Protein AF-A0A7S1V2E3-F1 (afdb_monomer_lite)

Secondary structure (DSSP, 8-state):
----------------------PPPSSHHHHHHHHHHS-SS-HHHHHHHHHHHHHHHHHHTT-EE-TTEEEEE--S-TT-TTS---EEEEESSPPPTT---EE--GGGSB-SGGGGSSSHHHHTT-----S--HHHHHHHHHHHHHGGGSTTHHHHHHHIIIII--SSS----SSGGGS-HHHHHHHHHHHS--SS-TT-PPSSSSTTTHHHHHHHHTS----SSS----S-HHHHHHHHHHHHH-BTTBB-TTGGGS--------

pLDDT: mean 75.32, std 19.52, range [38.62, 98.0]

Structure (mmCIF, N/CA/C/O backbone):
data_AF-A0A7S1V2E3-F1
#
_entry.id   AF-A0A7S1V2E3-F1
#
loop_
_atom_site.group_PDB
_atom_site.id
_atom_site.type_symbol
_atom_site.label_atom_id
_atom_site.label_alt_id
_atom_site.label_comp_id
_atom_site.label_asym_id
_atom_site.label_entity_id
_atom_site.label_seq_id
_atom_site.pdbx_PDB_ins_code
_atom_site.Cartn_x
_atom_site.Cartn_y
_atom_site.Cartn_z
_atom_site.occupancy
_atom_site.B_iso_or_equiv
_atom_site.auth_seq_id
_atom_site.auth_comp_id
_atom_site.auth_asym_id
_atom_site.auth_atom_id
_atom_site.pdbx_PDB_model_num
ATOM 1 N N . SER A 1 1 ? -18.150 76.055 49.321 1.00 44.81 1 SER A N 1
ATOM 2 C CA . SER A 1 1 ? -17.483 75.825 48.029 1.00 44.81 1 SER A CA 1
ATOM 3 C C . SER A 1 1 ? -16.256 74.965 48.218 1.00 44.81 1 SER A C 1
ATOM 5 O O . SER A 1 1 ? -15.313 75.431 48.834 1.00 44.81 1 SER A O 1
ATOM 7 N N . SER A 1 2 ? -16.329 73.707 47.788 1.00 45.34 2 SER A N 1
ATOM 8 C CA . SER A 1 2 ? -15.309 72.961 47.033 1.00 45.34 2 SER A CA 1
ATOM 9 C C . SER A 1 2 ? -15.499 71.475 47.292 1.00 45.34 2 SER A C 1
ATOM 11 O O . SER A 1 2 ? -15.289 70.978 48.393 1.00 45.34 2 SER A O 1
ATOM 13 N N . VAL A 1 3 ? -15.952 70.808 46.239 1.00 45.78 3 VAL A N 1
ATOM 14 C CA . VAL A 1 3 ? -16.109 69.368 46.097 1.00 45.78 3 VAL A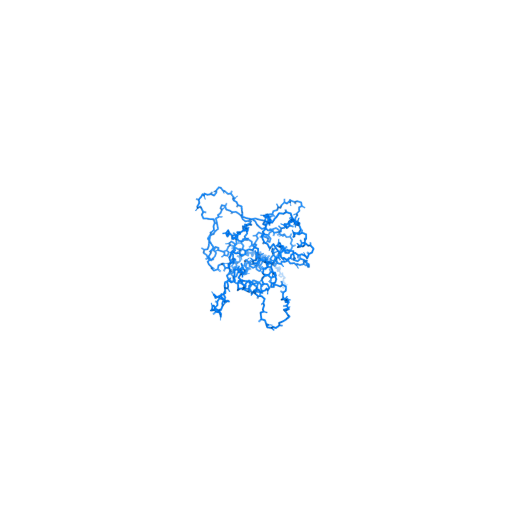 CA 1
ATOM 15 C C . VAL A 1 3 ? -14.841 68.876 45.406 1.00 45.78 3 VAL A C 1
ATOM 17 O O . VAL A 1 3 ? -14.508 69.396 44.344 1.00 45.78 3 VAL A O 1
ATOM 20 N N . ILE A 1 4 ? -14.145 67.891 45.971 1.00 53.69 4 ILE A N 1
ATOM 21 C CA . ILE A 1 4 ? -13.169 67.078 45.235 1.00 53.69 4 ILE A CA 1
ATOM 22 C C . ILE A 1 4 ? -13.534 65.622 45.506 1.00 53.69 4 ILE A C 1
ATOM 24 O O . ILE A 1 4 ? -13.404 65.126 46.623 1.00 53.69 4 ILE A O 1
ATOM 28 N N . GLY A 1 5 ? -14.101 64.997 44.475 1.00 42.41 5 GLY A N 1
ATOM 29 C CA . GLY A 1 5 ? -14.537 63.609 44.462 1.00 42.41 5 GLY A CA 1
ATOM 30 C C . GLY A 1 5 ? -13.364 62.657 44.262 1.00 42.41 5 GLY A C 1
ATOM 31 O O . GLY A 1 5 ? -12.467 62.908 43.459 1.00 42.41 5 GLY A O 1
ATOM 32 N N . MET A 1 6 ? -13.398 61.554 45.001 1.00 52.81 6 MET A N 1
ATOM 33 C CA . MET A 1 6 ? -12.444 60.458 44.912 1.00 52.81 6 MET A CA 1
ATOM 34 C C . MET A 1 6 ? -13.061 59.367 44.029 1.00 52.81 6 MET A C 1
ATOM 36 O O . MET A 1 6 ? -14.057 58.746 44.396 1.00 52.81 6 MET A O 1
ATOM 40 N N . LEU A 1 7 ? -12.503 59.200 42.830 1.00 45.66 7 LEU A N 1
ATOM 41 C CA . LEU A 1 7 ? -12.885 58.184 41.853 1.00 45.66 7 LEU A CA 1
ATOM 42 C C . LEU A 1 7 ? -12.279 56.836 42.286 1.00 45.66 7 LEU A C 1
ATOM 44 O O . LEU A 1 7 ? -11.060 56.676 42.265 1.00 45.66 7 LEU A O 1
ATOM 48 N N . PHE A 1 8 ? -13.110 55.872 42.682 1.00 43.53 8 PHE A N 1
ATOM 49 C CA . PHE A 1 8 ? -12.694 54.476 42.854 1.00 43.53 8 PHE A CA 1
ATOM 50 C C . PHE A 1 8 ? -12.888 53.737 41.524 1.00 43.53 8 PHE A C 1
ATOM 52 O O . PHE A 1 8 ? -14.016 53.519 41.085 1.00 43.53 8 PHE A O 1
ATOM 59 N N . LEU A 1 9 ? -11.781 53.373 40.875 1.00 42.47 9 LEU A N 1
ATOM 60 C CA . LEU A 1 9 ? -11.753 52.522 39.686 1.00 42.47 9 LEU A CA 1
ATOM 61 C C . LEU A 1 9 ? -11.728 51.054 40.133 1.00 42.47 9 LEU A C 1
ATOM 63 O O . LEU A 1 9 ? -10.727 50.567 40.655 1.00 42.47 9 LEU A O 1
ATOM 67 N N . LEU A 1 10 ? -12.854 50.367 39.948 1.00 43.06 10 LEU A N 1
ATOM 68 C CA . LEU A 1 10 ? -12.999 48.931 40.162 1.00 43.06 10 LEU A CA 1
ATOM 69 C C . LEU A 1 10 ? -12.574 48.212 38.869 1.00 43.06 10 LEU A C 1
ATOM 71 O O . LEU A 1 10 ? -13.305 48.230 37.880 1.00 43.06 10 LEU A O 1
ATOM 75 N N . PHE A 1 11 ? -11.386 47.607 38.851 1.00 39.59 11 PHE A N 1
ATOM 76 C CA . PHE A 1 11 ? -10.977 46.706 37.771 1.00 39.59 11 PHE A CA 1
ATOM 77 C C . PHE A 1 11 ? -11.612 45.329 38.001 1.00 39.59 11 PHE A C 1
ATOM 79 O O . PHE A 1 11 ? -11.189 44.579 38.878 1.00 39.59 11 PHE A O 1
ATOM 86 N N . LEU A 1 12 ? -12.639 45.001 37.212 1.00 39.31 12 LEU A N 1
ATOM 87 C CA . LEU A 1 12 ? -13.132 43.633 37.067 1.00 39.31 12 LEU A CA 1
ATOM 88 C C . LEU A 1 12 ? -12.171 42.877 36.134 1.00 39.31 12 LEU A C 1
ATOM 90 O O . LEU A 1 12 ? -12.166 43.105 34.926 1.00 39.31 12 LEU A O 1
ATOM 94 N N . LEU A 1 13 ? -11.361 41.974 36.688 1.00 38.62 13 LEU A N 1
ATOM 95 C CA . LEU A 1 13 ? -10.700 40.929 35.908 1.00 38.62 13 LEU A CA 1
ATOM 96 C C . LEU A 1 13 ? -11.742 39.853 35.582 1.00 38.62 13 LEU A C 1
ATOM 98 O O . LEU A 1 13 ? -12.124 39.065 36.445 1.00 38.62 13 LEU A O 1
ATOM 102 N N . ILE A 1 14 ? -12.203 39.821 34.334 1.00 40.78 14 ILE A N 1
ATOM 103 C CA . ILE A 1 14 ? -12.928 38.673 33.787 1.00 40.78 14 ILE A CA 1
ATOM 104 C C . ILE A 1 14 ? -11.867 37.729 33.222 1.00 40.78 14 ILE A C 1
ATOM 106 O O . ILE A 1 14 ? -11.349 37.943 32.128 1.00 40.78 14 ILE A O 1
ATOM 110 N N . ALA A 1 15 ? -11.509 36.702 33.990 1.00 41.34 15 ALA A N 1
ATOM 111 C CA . ALA A 1 15 ? -10.771 35.562 33.465 1.00 41.34 15 ALA A CA 1
ATOM 112 C C . ALA A 1 15 ? -11.731 34.755 32.578 1.00 41.34 15 ALA A C 1
ATOM 114 O O . ALA A 1 15 ? -12.577 34.014 33.075 1.00 41.34 15 ALA A O 1
ATOM 115 N N . SER A 1 16 ? -11.639 34.957 31.264 1.00 39.12 16 SER A N 1
ATOM 116 C CA . SER A 1 16 ? -12.342 34.140 30.279 1.00 39.12 16 SER A CA 1
ATOM 117 C C . SER A 1 16 ? -11.574 32.831 30.118 1.00 39.12 16 SER A C 1
ATOM 119 O O . SER A 1 16 ? -10.554 32.776 29.435 1.00 39.12 16 SER A O 1
ATOM 121 N N . THR A 1 17 ? -12.017 31.778 30.800 1.00 39.25 17 THR A N 1
ATOM 122 C CA . THR A 1 17 ? -11.551 30.416 30.546 1.00 39.25 17 THR A CA 1
ATOM 123 C C . THR A 1 17 ? -12.238 29.905 29.282 1.00 39.25 17 THR A C 1
ATOM 125 O O . THR A 1 17 ? -13.313 29.307 29.327 1.00 39.25 17 THR A O 1
ATOM 128 N N . THR A 1 18 ? -11.625 30.153 28.124 1.00 41.19 18 THR A N 1
ATOM 129 C CA . THR A 1 18 ? -11.991 29.475 26.877 1.00 41.19 18 THR A CA 1
ATOM 130 C C . THR A 1 18 ? -11.624 28.003 27.008 1.00 41.19 18 THR A C 1
ATOM 132 O O . THR A 1 18 ? -10.506 27.585 26.727 1.00 41.19 18 THR A O 1
ATOM 135 N N . THR A 1 19 ? -12.581 27.212 27.481 1.00 43.72 19 THR A N 1
ATOM 136 C CA . THR A 1 19 ? -12.599 25.767 27.276 1.00 43.72 19 THR A CA 1
ATOM 137 C C . THR A 1 19 ? -12.841 25.546 25.788 1.00 43.72 19 THR A C 1
ATOM 139 O O . THR A 1 19 ? -13.976 25.572 25.315 1.00 43.72 19 THR A O 1
ATOM 142 N N . GLY A 1 20 ? -11.752 25.427 25.027 1.00 43.19 20 GLY A N 1
ATOM 143 C CA . GLY A 1 20 ? -11.804 25.028 23.629 1.00 43.19 20 GLY A CA 1
ATOM 144 C C . GLY A 1 20 ? -12.409 23.634 23.549 1.00 43.19 20 GLY A C 1
ATOM 145 O O . GLY A 1 20 ? -11.757 22.650 23.885 1.00 43.19 20 GLY A O 1
ATOM 146 N N . LYS A 1 21 ? -13.680 23.550 23.151 1.00 41.00 21 LYS A N 1
ATOM 147 C CA . LYS A 1 21 ? -14.230 22.308 22.616 1.00 41.00 21 LYS A CA 1
ATOM 148 C C . LYS A 1 21 ? -13.443 22.020 21.348 1.00 41.00 21 LYS A C 1
ATOM 150 O O . LYS A 1 21 ? -13.570 22.760 20.380 1.00 41.00 21 LYS A O 1
ATOM 155 N N . GLN A 1 22 ? -12.616 20.986 21.392 1.00 48.72 22 GLN A N 1
ATOM 156 C CA . GLN A 1 22 ? -11.990 20.428 20.206 1.00 48.72 22 GLN A CA 1
ATOM 157 C C . GLN A 1 22 ? -13.137 19.945 19.308 1.00 48.72 22 GLN A C 1
ATOM 159 O O . GLN A 1 22 ? -13.868 19.022 19.674 1.00 48.72 22 GLN A O 1
ATOM 164 N N . GLU A 1 23 ? -13.397 20.670 18.219 1.00 52.56 23 GLU A N 1
ATOM 165 C CA . GLU A 1 23 ? -14.403 20.269 17.243 1.00 52.56 23 GLU A CA 1
ATOM 166 C C . GLU A 1 23 ? -13.947 18.949 16.630 1.00 52.56 23 GLU A C 1
ATOM 168 O O . GLU A 1 23 ? -12.833 18.825 16.124 1.00 52.56 23 GLU A O 1
ATOM 173 N N . GLN A 1 24 ? -14.793 17.932 16.764 1.00 48.19 24 GLN A N 1
ATOM 174 C CA . GLN A 1 24 ? -14.540 16.626 16.184 1.00 48.19 24 GLN A CA 1
ATOM 175 C C . GLN A 1 24 ? -14.493 16.806 14.656 1.00 48.19 24 GLN A C 1
ATOM 177 O O . GLN A 1 24 ? -15.432 17.396 14.111 1.00 48.19 24 GLN A O 1
ATOM 182 N N . PRO A 1 25 ? -13.420 16.369 13.970 1.00 54.50 25 PRO A N 1
ATOM 183 C CA . PRO A 1 25 ? -13.236 16.637 12.549 1.00 54.50 25 PRO A CA 1
ATOM 184 C C . PRO A 1 25 ? -14.431 16.114 11.750 1.00 54.50 25 PRO A C 1
ATOM 186 O O . PRO A 1 25 ? -14.878 14.980 11.931 1.00 54.50 25 PRO A O 1
ATOM 189 N N . THR A 1 26 ? -14.971 16.971 10.886 1.00 64.06 26 THR A N 1
ATOM 190 C CA . THR A 1 26 ? -16.185 16.702 10.103 1.00 64.06 26 THR A CA 1
ATOM 191 C C . THR A 1 26 ? -15.966 15.710 8.970 1.00 64.06 26 THR A C 1
ATOM 193 O O . THR A 1 26 ? -16.931 15.157 8.442 1.00 64.06 26 THR A O 1
ATOM 196 N N . SER A 1 27 ? -14.710 15.460 8.606 1.00 65.62 27 SER A N 1
ATOM 197 C CA . SER A 1 27 ? -14.327 14.463 7.618 1.00 65.62 27 SER A CA 1
ATOM 198 C C . SER A 1 27 ? -12.984 13.818 7.965 1.00 65.62 27 SER A C 1
ATOM 200 O O . SER A 1 27 ? -12.146 14.398 8.656 1.00 65.62 27 SER A O 1
ATOM 202 N N . ALA A 1 28 ? -12.753 12.612 7.441 1.00 58.03 28 ALA A N 1
ATOM 203 C CA . ALA A 1 28 ? -11.457 11.942 7.546 1.00 58.03 28 ALA A CA 1
ATOM 204 C C . ALA A 1 28 ? -10.321 12.758 6.890 1.00 58.03 28 ALA A C 1
ATOM 206 O O . ALA A 1 28 ? -9.179 12.681 7.333 1.00 58.03 28 ALA A O 1
ATOM 207 N N . ALA A 1 29 ? -10.634 13.574 5.877 1.00 61.25 29 ALA A N 1
ATOM 208 C CA . ALA A 1 29 ? -9.676 14.473 5.236 1.00 61.25 29 ALA A CA 1
ATOM 209 C C . ALA A 1 29 ? -9.237 15.613 6.171 1.00 61.25 29 ALA A C 1
ATOM 211 O O . ALA A 1 29 ? -8.051 15.947 6.215 1.00 61.25 29 ALA A O 1
ATOM 212 N N . ASP A 1 30 ? -10.160 16.158 6.971 1.00 66.94 30 ASP A N 1
ATOM 213 C CA . ASP A 1 30 ? -9.849 17.201 7.959 1.00 66.94 30 ASP A CA 1
ATOM 214 C C . ASP A 1 30 ? -8.916 16.657 9.047 1.00 66.94 30 ASP A C 1
ATOM 216 O O . ASP A 1 30 ? -7.934 17.308 9.401 1.00 66.94 30 ASP A O 1
ATOM 220 N N . ALA A 1 31 ? -9.174 15.427 9.510 1.00 62.84 31 ALA A N 1
ATOM 221 C CA . ALA A 1 31 ? -8.318 14.743 10.476 1.00 62.84 31 ALA A CA 1
ATOM 222 C C . ALA A 1 31 ? -6.897 14.527 9.926 1.00 62.84 31 ALA A C 1
ATOM 224 O O . ALA A 1 31 ? -5.920 14.837 10.600 1.00 62.84 31 ALA A O 1
ATOM 225 N N . VAL A 1 32 ? -6.762 14.059 8.680 1.00 63.09 32 VAL A N 1
ATOM 226 C CA . VAL A 1 32 ? -5.449 13.852 8.040 1.00 63.09 32 VAL A CA 1
ATOM 227 C C . VAL A 1 32 ? -4.703 15.175 7.847 1.00 63.09 32 VAL A C 1
ATOM 229 O O . VAL A 1 32 ? -3.501 15.245 8.090 1.00 63.09 32 VAL A O 1
ATOM 232 N N . THR A 1 33 ? -5.403 16.243 7.463 1.00 65.31 33 THR A N 1
ATOM 233 C CA . THR A 1 33 ? -4.776 17.550 7.211 1.00 65.31 33 THR A CA 1
ATOM 234 C C . THR A 1 33 ? -4.235 18.177 8.498 1.00 65.31 33 THR A C 1
ATOM 236 O O . THR A 1 33 ? -3.126 18.709 8.486 1.00 65.31 33 THR A O 1
ATOM 239 N N . SER A 1 34 ? -4.952 18.062 9.624 1.00 62.06 34 SER A N 1
ATOM 240 C CA . SER A 1 34 ? -4.437 18.526 10.921 1.00 62.06 34 SER A CA 1
ATOM 241 C C . SER A 1 34 ? -3.227 17.720 11.403 1.00 62.06 34 SER A C 1
ATOM 243 O O . SER A 1 34 ? -2.316 18.285 11.993 1.00 62.06 34 SER A O 1
ATOM 245 N N . ILE A 1 35 ? -3.177 16.417 11.104 1.00 58.19 35 ILE A N 1
ATOM 246 C CA . ILE A 1 35 ? -2.062 15.533 11.491 1.00 58.19 35 ILE A CA 1
ATOM 247 C C . ILE A 1 35 ? -0.767 15.900 10.758 1.00 58.19 35 ILE A C 1
ATOM 249 O O . ILE A 1 35 ? 0.317 15.820 11.336 1.00 58.19 35 ILE A O 1
ATOM 253 N N . ILE A 1 36 ? -0.870 16.290 9.484 1.00 58.38 36 ILE A N 1
ATOM 254 C CA . ILE A 1 36 ? 0.291 16.645 8.656 1.00 58.38 36 ILE A CA 1
ATOM 255 C C . ILE A 1 36 ? 0.872 18.010 9.063 1.00 58.38 36 ILE A C 1
ATOM 257 O O . ILE A 1 36 ? 2.073 18.221 8.921 1.00 58.38 36 ILE A O 1
ATOM 261 N N . ALA A 1 37 ? 0.047 18.933 9.566 1.00 59.12 37 ALA A N 1
ATOM 262 C CA . ALA A 1 37 ? 0.456 20.314 9.820 1.00 59.12 37 ALA A CA 1
ATOM 263 C C . ALA A 1 37 ? 1.204 20.545 11.152 1.00 59.12 37 ALA A C 1
ATOM 265 O O . ALA A 1 37 ? 1.935 21.528 11.241 1.00 59.12 37 ALA A O 1
ATOM 266 N N . ASP A 1 38 ? 1.048 19.671 12.155 1.00 54.06 38 ASP A N 1
ATOM 267 C CA . ASP A 1 38 ? 1.520 19.929 13.533 1.00 54.06 38 ASP A CA 1
ATOM 268 C C . ASP A 1 38 ? 2.783 19.142 13.970 1.00 54.06 38 ASP A C 1
ATOM 270 O O . ASP A 1 38 ? 3.285 19.364 15.069 1.00 54.06 38 ASP A O 1
ATOM 274 N N . ASN A 1 39 ? 3.348 18.250 13.143 1.00 48.38 39 ASN A N 1
ATOM 275 C CA . ASN A 1 39 ? 4.295 17.218 13.613 1.00 48.38 39 ASN A CA 1
ATOM 276 C C . ASN A 1 39 ? 5.757 17.364 13.137 1.00 48.38 39 ASN A C 1
ATOM 278 O O . ASN A 1 39 ? 6.292 16.456 12.497 1.00 48.38 39 ASN A O 1
ATOM 282 N N . ASP A 1 40 ? 6.433 18.462 13.492 1.00 54.84 40 ASP A N 1
ATOM 283 C CA . ASP A 1 40 ? 7.879 18.623 13.223 1.00 54.84 40 ASP A CA 1
ATOM 284 C C . ASP A 1 40 ? 8.809 18.099 14.350 1.00 54.84 40 ASP A C 1
ATOM 286 O O . ASP A 1 40 ? 9.997 17.923 14.089 1.00 54.84 40 ASP A O 1
ATOM 290 N N . ASP A 1 41 ? 8.311 17.784 15.563 1.00 54.38 41 ASP A N 1
ATOM 291 C CA . ASP A 1 41 ? 9.172 17.387 16.712 1.00 54.38 41 ASP A CA 1
ATOM 292 C C . ASP A 1 41 ? 8.937 15.953 17.267 1.00 54.38 41 ASP A C 1
ATOM 294 O O . ASP A 1 41 ? 9.809 15.425 17.949 1.00 54.38 41 ASP A O 1
ATOM 298 N N . ASP A 1 42 ? 7.843 15.253 16.909 1.00 59.31 42 ASP A N 1
ATOM 299 C CA . ASP A 1 42 ? 7.520 13.892 17.407 1.00 59.31 42 ASP A CA 1
ATOM 300 C C . ASP A 1 42 ? 7.101 12.920 16.273 1.00 59.31 42 ASP A C 1
ATOM 302 O O . ASP A 1 42 ? 5.928 12.611 16.046 1.00 59.31 42 ASP A O 1
ATOM 306 N N . ARG A 1 43 ? 8.079 12.385 15.527 1.00 60.59 43 ARG A N 1
ATOM 307 C CA . ARG A 1 43 ? 7.841 11.452 14.393 1.00 60.59 43 ARG A CA 1
ATOM 308 C C . ARG A 1 43 ? 7.116 10.148 14.765 1.00 60.59 43 ARG A C 1
ATOM 310 O O . ARG A 1 43 ? 6.455 9.549 13.903 1.00 60.59 43 ARG A O 1
ATOM 317 N N . ASP A 1 44 ? 7.259 9.690 16.006 1.00 64.00 44 ASP A N 1
ATOM 318 C CA . ASP A 1 44 ? 6.586 8.481 16.494 1.00 64.00 44 ASP A CA 1
ATOM 319 C C . ASP A 1 44 ? 5.081 8.710 16.699 1.00 64.00 44 ASP A C 1
ATOM 321 O O . ASP A 1 44 ? 4.280 7.798 16.458 1.00 64.00 44 ASP A O 1
ATOM 325 N N . ASP A 1 45 ? 4.676 9.941 17.024 1.00 67.50 45 ASP A N 1
ATOM 326 C CA . ASP A 1 45 ? 3.265 10.292 17.176 1.00 67.50 45 ASP A CA 1
ATOM 327 C C . ASP A 1 45 ? 2.568 10.342 15.813 1.00 67.50 45 ASP A C 1
ATOM 329 O O . ASP A 1 45 ? 1.587 9.629 15.595 1.00 67.50 45 ASP A O 1
ATOM 333 N N . ALA A 1 46 ? 3.161 11.036 14.832 1.00 71.50 46 ALA A N 1
ATOM 334 C CA . ALA A 1 46 ? 2.607 11.176 13.477 1.00 71.50 46 ALA A CA 1
ATOM 335 C C . ALA A 1 46 ? 2.279 9.828 12.808 1.00 71.50 46 ALA A C 1
ATOM 337 O O . ALA A 1 46 ? 1.281 9.672 12.097 1.00 71.50 46 ALA A O 1
ATOM 338 N N . SER A 1 47 ? 3.121 8.822 13.055 1.00 73.00 47 SER A N 1
ATOM 339 C CA . SER A 1 47 ? 2.928 7.471 12.528 1.00 73.00 47 SER A CA 1
ATOM 340 C C . SER A 1 47 ? 1.719 6.777 13.142 1.00 73.00 47 SER A C 1
ATOM 342 O O . SER A 1 47 ? 0.920 6.160 12.436 1.00 73.00 47 SER A O 1
ATOM 344 N N . THR A 1 48 ? 1.575 6.906 14.458 1.00 79.94 48 THR A N 1
ATOM 345 C CA . THR A 1 48 ? 0.428 6.389 15.204 1.00 79.94 48 THR A CA 1
ATOM 346 C C . THR A 1 48 ? -0.853 7.078 14.743 1.00 79.94 48 THR A C 1
ATOM 348 O O . THR A 1 48 ? -1.878 6.418 14.555 1.00 79.94 48 THR A O 1
ATOM 351 N N . THR A 1 49 ? -0.790 8.379 14.444 1.00 87.00 49 THR A N 1
ATOM 352 C CA . THR A 1 49 ? -1.961 9.133 13.995 1.00 87.00 49 THR A CA 1
ATOM 353 C C . THR A 1 49 ? -2.451 8.723 12.606 1.00 87.00 49 THR A C 1
ATOM 355 O O . THR A 1 49 ? -3.658 8.598 12.412 1.00 87.00 49 THR A O 1
ATOM 358 N N . ILE A 1 50 ? -1.560 8.437 11.645 1.00 90.38 50 ILE A N 1
ATOM 359 C CA . ILE A 1 50 ? -1.961 7.972 10.298 1.00 90.38 50 ILE A CA 1
ATOM 360 C C . ILE A 1 50 ? -2.683 6.619 10.361 1.00 90.38 50 ILE A C 1
ATOM 362 O O . ILE A 1 50 ? -3.669 6.393 9.654 1.00 90.38 50 ILE A O 1
ATOM 366 N N . ILE A 1 51 ? -2.201 5.702 11.200 1.00 92.31 51 ILE A N 1
ATOM 367 C CA . ILE A 1 51 ? -2.841 4.397 11.382 1.00 92.31 51 ILE A CA 1
ATOM 368 C C . ILE A 1 51 ? -4.197 4.551 12.054 1.00 92.31 51 ILE A C 1
ATOM 370 O O . ILE A 1 51 ? -5.181 4.000 11.563 1.00 92.31 51 ILE A O 1
ATOM 374 N N . GLN A 1 52 ? -4.271 5.338 13.127 1.00 93.88 52 GLN A N 1
ATOM 375 C CA . GLN A 1 52 ? -5.531 5.586 13.815 1.00 93.88 52 GLN A CA 1
ATOM 376 C C . GLN A 1 52 ? -6.567 6.218 12.872 1.00 93.88 52 GLN A C 1
ATOM 378 O O . GLN A 1 52 ? -7.710 5.770 12.834 1.00 93.88 52 GLN A O 1
ATOM 383 N N . ALA A 1 53 ? -6.151 7.160 12.019 1.00 94.31 53 ALA A N 1
ATOM 384 C CA . ALA A 1 53 ? -7.017 7.754 11.005 1.00 94.31 53 ALA A CA 1
ATOM 385 C C . ALA A 1 53 ? -7.568 6.717 10.008 1.00 94.31 53 ALA A C 1
ATOM 387 O O . ALA A 1 53 ? -8.737 6.792 9.631 1.00 94.31 53 ALA A O 1
ATOM 388 N N . GLN A 1 54 ? -6.769 5.724 9.597 1.00 95.31 54 GLN A N 1
ATOM 389 C CA . GLN A 1 54 ? -7.255 4.625 8.752 1.00 95.31 54 GLN A CA 1
ATOM 390 C C . GLN A 1 54 ? -8.244 3.715 9.484 1.00 95.31 54 GLN A C 1
ATOM 392 O O . GLN A 1 54 ? -9.269 3.349 8.908 1.00 95.31 54 GLN A O 1
ATOM 397 N N . VAL A 1 55 ? -7.961 3.365 10.744 1.00 96.06 55 VAL A N 1
ATOM 398 C CA . VAL A 1 55 ? -8.859 2.560 11.588 1.00 96.06 55 VAL A CA 1
ATOM 399 C C . VAL A 1 55 ? -10.213 3.253 11.744 1.00 96.06 55 VAL A C 1
ATOM 401 O O . VAL A 1 55 ? -11.258 2.634 11.529 1.00 96.06 55 VAL A O 1
ATOM 404 N N . ASP A 1 56 ? -10.202 4.542 12.072 1.00 96.25 56 ASP A N 1
ATOM 405 C CA . ASP A 1 56 ? -11.416 5.331 12.275 1.00 96.25 56 ASP A CA 1
ATOM 406 C C . ASP A 1 56 ? -12.191 5.520 10.972 1.00 96.25 56 ASP A C 1
ATOM 408 O O . ASP A 1 56 ? -13.418 5.422 10.964 1.00 96.25 56 ASP A O 1
ATOM 412 N N . TRP A 1 57 ? -11.492 5.707 9.852 1.00 96.62 57 TRP A N 1
ATOM 413 C CA . TRP A 1 57 ? -12.105 5.772 8.528 1.00 96.62 57 TRP A CA 1
ATOM 414 C C . TRP A 1 57 ? -12.797 4.462 8.133 1.00 96.62 57 TRP A C 1
ATOM 416 O O . TRP A 1 57 ? -13.946 4.490 7.694 1.00 96.62 57 TRP A O 1
ATOM 426 N N . ILE A 1 58 ? -12.165 3.307 8.358 1.00 97.50 58 ILE A N 1
ATOM 427 C CA . ILE A 1 58 ? -12.788 1.996 8.110 1.00 97.50 58 ILE A CA 1
ATOM 428 C C . ILE A 1 58 ? -14.031 1.814 8.980 1.00 97.50 58 ILE A C 1
ATOM 430 O O . ILE A 1 58 ? -15.079 1.410 8.475 1.00 97.50 58 ILE A O 1
ATOM 434 N N . ARG A 1 59 ? -13.945 2.153 10.271 1.00 97.31 59 ARG A N 1
ATOM 435 C CA . ARG A 1 59 ? -15.085 2.093 11.199 1.00 97.31 59 ARG A CA 1
ATOM 436 C C . ARG A 1 59 ? -16.215 3.029 10.771 1.00 97.31 59 ARG A C 1
ATOM 438 O O . ARG A 1 59 ? -17.379 2.639 10.820 1.00 97.31 59 ARG A O 1
ATOM 445 N N . HIS A 1 60 ? -15.888 4.231 10.296 1.00 96.69 60 HIS A N 1
ATOM 446 C CA . HIS A 1 60 ? -16.860 5.190 9.768 1.00 96.69 60 HIS A CA 1
ATOM 447 C C . HIS A 1 60 ? -17.611 4.649 8.542 1.00 96.69 60 HIS A C 1
ATOM 449 O O . HIS A 1 60 ? -18.813 4.870 8.414 1.00 96.69 60 HIS A O 1
ATOM 455 N N . LEU A 1 61 ? -16.932 3.888 7.680 1.00 96.94 61 LEU A N 1
ATOM 456 C CA . LEU A 1 61 ? -17.536 3.203 6.533 1.00 96.94 61 LEU A CA 1
ATOM 457 C C . LEU A 1 61 ? -18.319 1.928 6.914 1.00 96.94 61 LEU A C 1
ATOM 459 O O . LEU A 1 61 ? -18.803 1.220 6.035 1.00 96.94 61 LEU A O 1
ATOM 463 N N . GLY A 1 62 ? -18.461 1.618 8.208 1.00 97.75 62 GLY A N 1
ATOM 464 C CA . GLY A 1 62 ? -19.175 0.436 8.704 1.00 97.75 62 GLY A CA 1
ATOM 465 C C . GLY A 1 62 ? -18.314 -0.824 8.823 1.00 97.75 62 GLY A C 1
ATOM 466 O O . GLY A 1 62 ? -18.845 -1.912 9.040 1.00 97.75 62 GLY A O 1
ATOM 467 N N . GLY A 1 63 ? -16.997 -0.691 8.680 1.00 97.94 63 GLY A N 1
ATOM 468 C CA . GLY A 1 63 ? -16.038 -1.763 8.903 1.00 97.94 63 GLY A CA 1
ATOM 469 C C . GLY A 1 63 ? -15.753 -2.008 10.379 1.00 97.94 63 GLY A C 1
ATOM 470 O O . GLY A 1 63 ? -16.156 -1.247 11.259 1.00 97.94 63 GLY A O 1
ATOM 471 N N . THR A 1 64 ? -15.006 -3.068 10.660 1.00 98.00 64 THR A N 1
ATOM 472 C CA . THR A 1 64 ? -14.566 -3.403 12.019 1.00 98.00 64 THR A CA 1
ATOM 473 C C . THR A 1 64 ? -13.100 -3.805 12.026 1.00 98.00 64 THR A C 1
ATOM 475 O O . THR A 1 64 ? -12.584 -4.326 11.041 1.00 98.00 64 THR A O 1
ATOM 478 N N . ILE A 1 65 ? -12.425 -3.546 13.145 1.00 97.06 65 ILE A N 1
ATOM 479 C CA . ILE A 1 65 ? -11.059 -3.994 13.434 1.00 97.06 65 ILE A CA 1
ATOM 480 C C . ILE A 1 65 ? -11.078 -4.473 14.882 1.00 97.06 65 ILE A C 1
ATOM 482 O O . ILE A 1 65 ? -11.525 -3.725 15.756 1.00 97.06 65 ILE A O 1
ATOM 486 N N . SER A 1 66 ? -10.672 -5.723 15.100 1.00 97.56 66 SER A N 1
ATOM 487 C CA . SER A 1 66 ? -10.685 -6.396 16.396 1.00 97.56 66 SER A CA 1
ATOM 488 C C . SER A 1 66 ? -9.741 -5.705 17.373 1.00 97.56 66 SER A C 1
ATOM 490 O O . SER A 1 66 ? -8.596 -5.409 17.043 1.00 97.56 66 SER A O 1
ATOM 492 N N . ASP A 1 67 ? -10.196 -5.514 18.609 1.00 97.19 67 ASP A N 1
ATOM 493 C CA . ASP A 1 67 ? -9.372 -4.937 19.675 1.00 97.19 67 ASP A CA 1
ATOM 494 C C . ASP A 1 67 ? -8.307 -5.923 20.203 1.00 97.19 67 ASP A C 1
ATOM 496 O O . ASP A 1 67 ? -7.469 -5.541 21.026 1.00 97.19 67 ASP A O 1
ATOM 500 N N . ARG A 1 68 ? -8.320 -7.181 19.721 1.00 97.75 68 ARG A N 1
ATOM 501 C CA . ARG A 1 68 ? -7.294 -8.205 19.990 1.00 97.75 68 ARG A CA 1
ATOM 502 C C . ARG A 1 68 ? -6.055 -8.075 19.125 1.00 97.75 68 ARG A C 1
ATOM 504 O O . ARG A 1 68 ? -5.084 -8.790 19.362 1.00 97.75 68 ARG A O 1
ATOM 511 N N . ILE A 1 69 ? -6.074 -7.187 18.138 1.00 96.69 69 ILE A N 1
ATOM 512 C CA . ILE A 1 69 ? -4.894 -6.849 17.354 1.00 96.69 69 ILE A CA 1
ATOM 513 C C . ILE A 1 69 ? -4.485 -5.403 17.608 1.00 96.69 69 ILE A C 1
ATOM 515 O O . ILE A 1 69 ? -5.296 -4.542 17.939 1.00 96.69 69 ILE A O 1
ATOM 519 N N . GLU A 1 70 ? -3.200 -5.138 17.452 1.00 94.25 70 GLU A N 1
ATOM 520 C CA . GLU A 1 70 ? -2.647 -3.796 17.360 1.00 94.25 70 GLU A CA 1
ATOM 521 C C . GLU A 1 70 ? -1.881 -3.651 16.058 1.00 94.25 70 GLU A C 1
ATOM 523 O O . GLU A 1 70 ? -1.266 -4.596 15.561 1.00 94.25 70 GLU A O 1
ATOM 528 N N . ILE A 1 71 ? -1.898 -2.438 15.526 1.00 92.69 71 ILE A N 1
ATOM 529 C CA . ILE A 1 71 ? -1.077 -2.054 14.393 1.00 92.69 71 ILE A CA 1
ATOM 530 C C . ILE A 1 71 ? -0.011 -1.127 14.946 1.00 92.69 71 ILE A C 1
ATOM 532 O O . ILE A 1 71 ? -0.320 -0.045 15.441 1.00 92.69 71 ILE A O 1
ATOM 536 N N . ARG A 1 72 ? 1.246 -1.556 14.883 1.00 88.75 72 ARG A N 1
ATOM 537 C CA . ARG A 1 72 ? 2.377 -0.765 15.373 1.00 88.75 72 ARG A CA 1
ATOM 538 C C . ARG A 1 72 ? 3.533 -0.805 14.396 1.00 88.75 72 ARG A C 1
ATOM 540 O O . ARG A 1 72 ? 3.641 -1.713 13.566 1.00 88.75 72 ARG A O 1
ATOM 547 N N . ARG A 1 73 ? 4.389 0.209 14.485 1.00 84.94 73 ARG A N 1
ATOM 548 C CA . ARG A 1 73 ? 5.626 0.264 13.711 1.00 84.94 73 ARG A CA 1
ATOM 549 C C . ARG A 1 73 ? 6.514 -0.916 14.110 1.00 84.94 73 ARG A C 1
ATOM 551 O O . ARG A 1 73 ? 6.643 -1.238 15.291 1.00 84.94 73 ARG A O 1
ATOM 558 N N . ILE A 1 74 ? 7.118 -1.556 13.116 1.00 81.38 74 ILE A N 1
ATOM 559 C CA . ILE A 1 74 ? 8.150 -2.562 13.341 1.00 81.38 74 ILE A CA 1
ATOM 560 C C . ILE A 1 74 ? 9.454 -1.807 13.577 1.00 81.38 74 ILE A C 1
ATOM 562 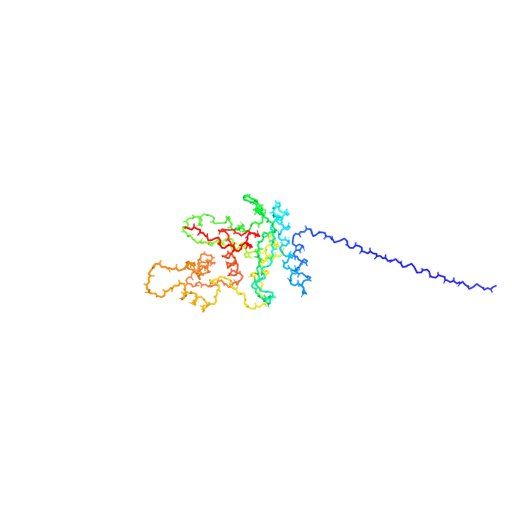O O . ILE A 1 74 ? 9.973 -1.173 12.663 1.00 81.38 74 ILE A O 1
ATOM 566 N N . VAL A 1 75 ? 9.937 -1.840 14.814 1.00 77.56 75 VAL A N 1
ATOM 567 C CA . VAL A 1 75 ? 11.261 -1.336 15.185 1.00 77.56 75 VAL A CA 1
ATOM 568 C C . VAL A 1 75 ? 12.165 -2.561 15.269 1.00 77.56 75 VAL A C 1
ATOM 570 O O . VAL A 1 75 ? 11.978 -3.395 16.153 1.00 77.56 75 VAL A O 1
ATOM 573 N N . GLU A 1 76 ? 13.055 -2.729 14.289 1.00 64.69 76 GLU A N 1
ATOM 574 C CA . GLU A 1 76 ? 13.957 -3.892 14.225 1.00 64.69 76 GLU A CA 1
ATOM 575 C C . GLU A 1 76 ? 15.128 -3.764 15.213 1.00 64.69 76 GLU A C 1
ATOM 577 O O . GLU A 1 76 ? 15.559 -4.767 15.778 1.00 64.69 76 GLU A O 1
ATOM 582 N N . ASP A 1 77 ? 15.578 -2.539 15.494 1.00 70.00 77 ASP A N 1
ATOM 583 C CA . ASP A 1 77 ? 16.575 -2.237 16.521 1.00 70.00 77 ASP A CA 1
ATOM 584 C C . ASP A 1 77 ? 16.246 -0.884 17.166 1.00 70.00 77 ASP A C 1
ATOM 586 O O . ASP A 1 77 ? 16.025 0.107 16.470 1.00 70.00 77 ASP A O 1
ATOM 590 N N . GLU A 1 78 ? 16.233 -0.823 18.501 1.00 66.38 78 GLU A N 1
ATOM 591 C CA . GLU A 1 78 ? 16.080 0.434 19.253 1.00 66.38 78 GLU A CA 1
ATOM 592 C C . GLU A 1 78 ? 17.184 1.453 18.906 1.00 66.38 78 GLU A C 1
ATOM 594 O O . GLU A 1 78 ? 16.996 2.660 19.070 1.00 66.38 78 GLU A O 1
ATOM 599 N N . HIS A 1 79 ? 18.325 0.974 18.401 1.00 71.12 79 HIS A N 1
ATOM 600 C CA . HIS A 1 79 ? 19.476 1.786 18.007 1.00 71.12 79 HIS A CA 1
ATOM 601 C C . HIS A 1 79 ? 19.442 2.196 16.533 1.00 71.12 79 HIS A C 1
ATOM 603 O O . HIS A 1 79 ? 20.188 3.097 16.145 1.00 71.12 79 HIS A O 1
ATOM 609 N N . ASP A 1 80 ? 18.575 1.582 15.724 1.00 61.78 80 ASP A N 1
ATOM 610 C CA . ASP A 1 80 ? 18.404 1.915 14.316 1.00 61.78 80 ASP A CA 1
ATOM 611 C C . ASP A 1 80 ? 17.019 2.518 14.071 1.00 61.78 80 ASP A C 1
ATOM 613 O O . ASP A 1 80 ? 16.125 1.925 13.470 1.00 61.78 80 ASP A O 1
ATOM 617 N N . GLN A 1 81 ? 16.853 3.768 14.508 1.00 55.88 81 GLN A N 1
ATOM 618 C CA . GLN A 1 81 ? 15.672 4.574 14.179 1.00 55.88 81 GLN A CA 1
ATOM 619 C C . GLN A 1 81 ? 15.547 4.866 12.666 1.00 55.88 81 GLN A C 1
ATOM 621 O O . GLN A 1 81 ? 14.562 5.475 12.242 1.00 55.88 81 GLN A O 1
ATOM 626 N N . GLN A 1 82 ? 16.530 4.459 11.848 1.00 56.94 82 GLN A N 1
ATOM 627 C CA . GLN A 1 82 ? 16.486 4.541 10.386 1.00 56.94 82 GLN A CA 1
ATOM 628 C C . GLN A 1 82 ? 16.049 3.227 9.724 1.00 56.94 82 GLN A C 1
ATOM 630 O O . GLN A 1 82 ? 15.811 3.222 8.512 1.00 56.94 82 GLN A O 1
ATOM 635 N N . SER A 1 83 ? 15.896 2.137 10.484 1.00 54.03 83 SER A N 1
ATOM 636 C CA . SER A 1 83 ? 15.440 0.857 9.951 1.00 54.03 83 SER A CA 1
ATOM 637 C C . SER A 1 83 ? 14.012 0.940 9.402 1.00 54.03 83 SER A C 1
ATOM 639 O O . SER A 1 83 ? 13.129 1.617 9.930 1.00 54.03 83 SER A O 1
ATOM 641 N N . THR A 1 84 ? 13.832 0.254 8.274 1.00 57.16 84 THR A N 1
ATOM 642 C CA . THR A 1 84 ? 12.761 0.384 7.277 1.00 57.16 84 THR A CA 1
ATOM 643 C C . THR A 1 84 ? 11.368 0.679 7.858 1.00 57.16 84 THR A C 1
ATOM 645 O O . THR A 1 84 ? 10.801 -0.162 8.564 1.00 57.16 84 THR A O 1
ATOM 648 N N . PRO A 1 85 ? 10.749 1.825 7.514 1.00 63.44 85 PRO A N 1
ATOM 649 C CA . PRO A 1 85 ? 9.515 2.263 8.139 1.00 63.44 85 PRO A CA 1
ATOM 650 C C . PRO A 1 85 ? 8.353 1.427 7.600 1.00 63.44 85 PRO A C 1
ATOM 652 O O . PRO A 1 85 ? 7.884 1.593 6.478 1.00 63.44 85 PRO A O 1
ATOM 655 N N . GLY A 1 86 ? 7.877 0.487 8.406 1.00 77.19 86 GLY A N 1
ATOM 656 C CA . GLY A 1 86 ? 6.664 -0.242 8.085 1.00 77.19 86 GLY A CA 1
ATOM 657 C C . GLY A 1 86 ? 5.919 -0.651 9.336 1.00 77.19 86 GLY A C 1
ATOM 658 O O . GLY A 1 86 ? 6.487 -0.742 10.422 1.00 77.19 86 GLY A O 1
ATOM 659 N N . PHE A 1 87 ? 4.635 -0.920 9.159 1.00 86.69 87 PHE A N 1
ATOM 660 C CA . PHE A 1 87 ? 3.780 -1.425 10.221 1.00 86.69 87 PHE A CA 1
ATOM 661 C C . PHE A 1 87 ? 3.643 -2.929 10.104 1.00 86.69 87 PHE A C 1
ATOM 663 O O . PHE A 1 87 ? 3.824 -3.506 9.028 1.00 86.69 87 PHE A O 1
ATOM 670 N N . GLY A 1 88 ? 3.347 -3.536 11.242 1.00 88.75 88 GLY A N 1
ATOM 671 C CA . GLY A 1 88 ? 2.862 -4.896 11.338 1.00 88.75 88 GLY A CA 1
ATOM 672 C C . GLY A 1 88 ? 1.585 -4.918 12.163 1.00 88.75 88 GLY A C 1
ATOM 673 O O . GLY A 1 88 ? 1.322 -4.003 12.949 1.00 88.75 88 GLY A O 1
ATOM 674 N N . ILE A 1 89 ? 0.811 -5.981 11.975 1.00 92.25 89 ILE A N 1
ATOM 675 C CA . ILE A 1 89 ? -0.332 -6.304 12.824 1.00 92.25 89 ILE A CA 1
ATOM 676 C C . ILE A 1 89 ? 0.119 -7.377 13.811 1.00 92.25 89 ILE A C 1
ATOM 678 O O . ILE A 1 89 ? 0.667 -8.403 13.408 1.00 92.25 89 ILE A O 1
ATOM 682 N N . PHE A 1 90 ? -0.099 -7.134 15.096 1.00 92.81 90 PHE A N 1
ATOM 683 C CA . PHE A 1 90 ? 0.313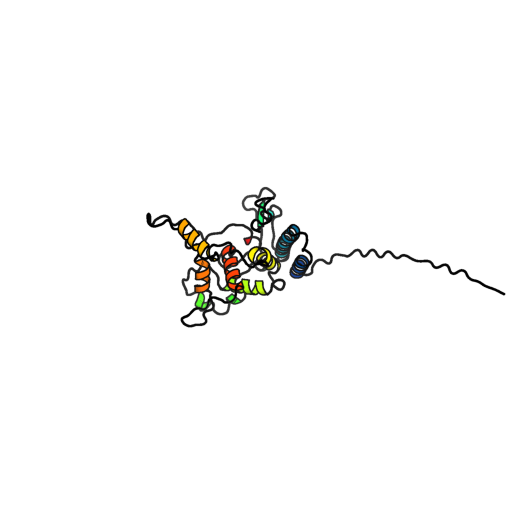 -8.011 16.184 1.00 92.81 90 PHE A CA 1
ATOM 684 C C . PHE A 1 90 ? -0.894 -8.392 17.026 1.00 92.81 90 PHE A C 1
ATOM 686 O O . PHE A 1 90 ? -1.795 -7.583 17.226 1.00 92.81 90 PHE A O 1
ATOM 693 N N . ALA A 1 91 ? -0.906 -9.619 17.538 1.00 96.00 91 ALA A N 1
ATOM 694 C CA . ALA A 1 91 ? -1.894 -10.034 18.521 1.00 96.00 91 ALA A CA 1
ATOM 695 C C . ALA A 1 91 ? -1.569 -9.398 19.883 1.00 96.00 91 ALA A C 1
ATOM 697 O O . ALA A 1 91 ? -0.444 -9.505 20.370 1.00 96.00 91 ALA A O 1
ATOM 698 N N . LYS A 1 92 ? -2.562 -8.756 20.498 1.00 97.06 92 LYS A N 1
ATOM 699 C CA . LYS A 1 92 ? -2.525 -8.275 21.888 1.00 97.06 92 LYS A CA 1
ATOM 700 C C . LYS A 1 92 ? -2.996 -9.343 22.871 1.00 97.06 92 LYS A C 1
ATOM 702 O O . LYS A 1 92 ? -2.614 -9.327 24.037 1.00 97.06 92 LYS A O 1
ATOM 707 N N . GLU A 1 93 ? -3.857 -10.234 22.395 1.00 97.75 93 GLU A N 1
ATOM 708 C CA . GLU A 1 93 ? -4.513 -11.293 23.155 1.00 97.75 93 GLU A CA 1
ATOM 709 C C . GLU A 1 93 ? -4.615 -12.556 22.293 1.00 97.75 93 GLU A C 1
ATOM 711 O O . GLU A 1 93 ? -4.415 -12.504 21.077 1.00 97.75 93 GLU A O 1
ATOM 716 N N . ASP A 1 94 ? -4.962 -13.687 22.909 1.00 97.88 94 ASP A N 1
ATOM 717 C CA . ASP A 1 94 ? -5.215 -14.931 22.183 1.00 97.88 94 ASP A CA 1
ATOM 718 C C . ASP A 1 94 ? -6.379 -14.754 21.193 1.00 97.88 94 ASP A C 1
ATOM 720 O O . ASP A 1 94 ? -7.474 -14.312 21.556 1.00 97.88 94 ASP A O 1
ATOM 724 N N . ILE A 1 95 ? -6.150 -15.130 19.936 1.00 97.69 95 ILE A N 1
ATOM 725 C CA . ILE A 1 95 ? -7.134 -15.074 18.849 1.00 97.69 95 ILE A CA 1
ATOM 726 C C . ILE A 1 95 ? -7.685 -16.484 18.639 1.00 97.69 95 ILE A C 1
ATOM 728 O O . ILE A 1 95 ? -6.920 -17.429 18.427 1.00 97.69 95 ILE A O 1
ATOM 732 N N . ALA A 1 96 ? -9.006 -16.644 18.707 1.00 97.88 96 ALA A N 1
ATOM 733 C CA . ALA A 1 96 ? -9.630 -17.940 18.475 1.00 97.88 96 ALA A CA 1
ATOM 734 C C . ALA A 1 96 ? -9.599 -18.314 16.983 1.00 97.88 96 ALA A C 1
ATOM 736 O O . ALA A 1 96 ? -9.585 -17.455 16.102 1.00 97.88 96 ALA A O 1
ATOM 737 N N . MET A 1 97 ? -9.629 -19.616 16.692 1.00 96.69 97 MET A N 1
ATOM 738 C CA . MET A 1 97 ? -9.847 -20.084 15.322 1.00 96.69 97 MET A CA 1
ATOM 739 C C . MET A 1 97 ? -11.180 -19.533 14.792 1.00 96.69 97 MET A C 1
ATOM 741 O O . MET A 1 97 ? -12.160 -19.476 15.534 1.00 96.69 97 MET A O 1
ATOM 745 N N . ASP A 1 98 ? -11.190 -19.118 13.524 1.00 96.69 98 ASP A N 1
ATOM 746 C CA . ASP A 1 98 ? -12.330 -18.493 12.836 1.00 96.69 98 ASP A CA 1
ATOM 747 C C . ASP A 1 98 ? -12.801 -17.149 13.434 1.00 96.69 98 ASP A C 1
ATOM 749 O O . ASP A 1 98 ? -13.856 -16.625 13.064 1.00 96.69 98 ASP A O 1
ATOM 753 N N . GLU A 1 99 ? -12.017 -16.540 14.330 1.00 97.75 99 GLU A N 1
ATOM 754 C CA . GLU A 1 99 ? -12.286 -15.192 14.820 1.00 97.75 99 GLU A CA 1
ATOM 755 C C . GLU A 1 99 ? -12.056 -14.155 13.709 1.00 97.75 99 GLU A C 1
ATOM 757 O O . GLU A 1 99 ? -10.999 -14.094 13.079 1.00 97.75 99 GLU A O 1
ATOM 762 N N . THR A 1 100 ? -13.054 -13.304 13.468 1.00 97.50 100 THR A N 1
ATOM 763 C CA . THR A 1 100 ? -12.940 -12.225 12.481 1.00 97.50 100 THR A CA 1
ATOM 764 C C . THR A 1 100 ? -12.094 -11.085 13.040 1.00 97.50 100 THR A C 1
ATOM 766 O O . THR A 1 100 ? -12.504 -10.404 13.978 1.00 97.50 100 THR A O 1
ATOM 769 N N . LEU A 1 101 ? -10.928 -10.846 12.437 1.00 97.19 101 LEU A N 1
ATOM 770 C CA . LEU A 1 101 ? -10.009 -9.789 12.871 1.00 97.19 101 LEU A CA 1
ATOM 771 C C . LEU A 1 101 ? -10.347 -8.415 12.305 1.00 97.19 101 LEU A C 1
ATOM 773 O O . LEU A 1 101 ? -10.138 -7.409 12.975 1.00 97.19 101 LEU A O 1
ATOM 777 N N . PHE A 1 102 ? -10.865 -8.356 11.086 1.00 96.69 102 PHE A N 1
ATOM 778 C CA . PHE A 1 102 ? -11.313 -7.112 10.481 1.00 96.69 102 PHE A CA 1
ATOM 779 C C . PHE A 1 102 ? -12.344 -7.386 9.390 1.00 96.69 102 PHE A C 1
ATOM 781 O O . PHE A 1 102 ? -12.309 -8.415 8.714 1.00 96.69 102 PHE A O 1
ATOM 788 N N . VAL A 1 103 ? -13.257 -6.437 9.216 1.00 97.62 103 VAL A N 1
ATOM 789 C CA . VAL A 1 103 ? -14.213 -6.376 8.111 1.00 97.62 103 VAL A CA 1
ATOM 790 C C . VAL A 1 103 ? -13.952 -5.069 7.383 1.00 97.62 103 VAL A C 1
ATOM 792 O O . VAL A 1 103 ? -14.154 -3.998 7.954 1.00 97.62 103 VAL A O 1
ATOM 795 N N . ILE A 1 104 ? -13.486 -5.157 6.137 1.00 97.31 104 ILE A N 1
ATOM 796 C CA . ILE A 1 104 ? -13.158 -3.989 5.316 1.00 97.31 104 ILE A CA 1
ATOM 797 C C . ILE A 1 104 ? -14.326 -3.708 4.357 1.00 97.31 104 ILE A C 1
ATOM 799 O O . ILE A 1 104 ? -14.623 -4.559 3.513 1.00 97.31 104 ILE A O 1
ATOM 803 N N . PRO A 1 105 ? -15.007 -2.551 4.468 1.00 97.69 105 PRO A N 1
ATOM 804 C CA . PRO A 1 105 ? -16.082 -2.167 3.558 1.00 97.69 105 PRO A CA 1
ATOM 805 C C . PRO A 1 105 ? -15.579 -2.052 2.123 1.00 97.69 105 PRO A C 1
ATOM 807 O O . PRO A 1 105 ? -14.432 -1.661 1.888 1.00 97.69 105 PRO A O 1
ATOM 810 N N . ARG A 1 106 ? -16.439 -2.344 1.143 1.00 96.25 106 ARG A N 1
ATOM 811 C CA . ARG A 1 106 ? -16.037 -2.311 -0.272 1.00 96.25 106 ARG A CA 1
ATOM 812 C C . ARG A 1 106 ? -15.617 -0.907 -0.708 1.00 96.25 106 ARG A C 1
ATOM 814 O O . ARG A 1 106 ? -14.735 -0.767 -1.544 1.00 96.25 106 ARG A O 1
ATOM 821 N N . GLU A 1 107 ? -16.203 0.118 -0.106 1.00 97.00 107 GLU A N 1
ATOM 822 C CA . GLU A 1 107 ? -15.920 1.532 -0.334 1.00 97.00 107 GLU A CA 1
ATOM 823 C C . GLU A 1 107 ? -14.494 1.928 0.074 1.00 97.00 107 GLU A C 1
ATOM 825 O O . GLU A 1 107 ? -13.957 2.893 -0.472 1.00 97.00 107 GLU A O 1
ATOM 830 N N . ALA A 1 108 ? -13.878 1.183 1.001 1.00 97.25 108 ALA A N 1
ATOM 831 C CA . ALA A 1 108 ? -12.497 1.388 1.429 1.00 97.25 108 ALA A CA 1
ATOM 832 C C . ALA A 1 108 ? -11.478 0.720 0.488 1.00 97.25 108 ALA A C 1
ATOM 834 O O . ALA A 1 108 ? -10.305 1.082 0.507 1.00 97.25 108 ALA A O 1
ATOM 835 N N . ILE A 1 109 ? -11.906 -0.236 -0.342 1.00 96.75 109 ILE A N 1
ATOM 836 C CA . ILE A 1 109 ? -11.025 -0.966 -1.259 1.00 96.75 109 ILE A CA 1
ATOM 837 C C . ILE A 1 109 ? -10.697 -0.079 -2.465 1.00 96.75 109 ILE A C 1
ATOM 839 O O . ILE A 1 109 ? -11.587 0.486 -3.111 1.00 96.75 109 ILE A O 1
ATOM 843 N N . LEU A 1 110 ? -9.405 0.048 -2.768 1.00 96.12 110 LEU A N 1
ATOM 844 C CA . LEU A 1 110 ? -8.928 0.737 -3.962 1.00 96.12 110 LEU A CA 1
ATOM 845 C C . LEU A 1 110 ? -8.841 -0.287 -5.095 1.00 96.12 110 LEU A C 1
ATOM 847 O O . LEU A 1 110 ? -7.996 -1.176 -5.082 1.00 96.12 110 LEU A O 1
ATOM 851 N N . ASP A 1 111 ? -9.751 -0.180 -6.055 1.00 94.69 111 ASP A N 1
ATOM 852 C CA . ASP A 1 111 ? -9.823 -1.043 -7.233 1.00 94.69 111 ASP A CA 1
ATOM 853 C C . ASP A 1 111 ? -9.612 -0.231 -8.521 1.00 94.69 111 ASP A C 1
ATOM 855 O O . ASP A 1 111 ? -9.041 0.859 -8.501 1.00 94.69 111 ASP A O 1
ATOM 859 N N . GLU A 1 112 ? -10.058 -0.756 -9.654 1.00 92.44 112 GLU A N 1
ATOM 860 C CA . GLU A 1 112 ? -9.952 -0.135 -10.977 1.00 92.44 112 GLU A CA 1
ATOM 861 C C . GLU A 1 112 ? -10.723 1.201 -11.087 1.00 92.44 112 GLU A C 1
ATOM 863 O O . GLU A 1 112 ? -10.444 2.025 -11.959 1.00 92.44 112 GLU A O 1
ATOM 868 N N . GLY A 1 113 ? -11.684 1.461 -10.191 1.00 88.81 113 GLY A N 1
ATOM 869 C CA . GLY A 1 113 ? -12.464 2.695 -10.172 1.00 88.81 113 GLY A CA 1
ATOM 870 C C . GLY A 1 113 ? -13.253 2.945 -11.464 1.00 88.81 113 GLY A C 1
ATOM 871 O O . GLY A 1 113 ? -13.975 2.082 -11.959 1.00 88.81 113 GLY A O 1
ATOM 872 N N . GLU A 1 114 ? -13.149 4.166 -11.995 1.00 79.81 114 GLU A N 1
ATOM 873 C CA . GLU A 1 114 ? -13.845 4.589 -13.224 1.00 79.81 114 GLU A CA 1
ATOM 874 C C . GLU A 1 114 ? -13.226 3.997 -14.498 1.00 79.81 114 GLU A C 1
ATOM 876 O O . GLU A 1 114 ? -13.907 3.918 -15.517 1.00 79.81 114 GLU A O 1
ATOM 881 N N . PHE A 1 115 ? -11.976 3.521 -14.436 1.00 75.12 115 PHE A N 1
ATOM 882 C CA . PHE A 1 115 ? -11.282 2.906 -15.575 1.00 75.12 115 PHE A CA 1
ATOM 883 C C . PHE A 1 115 ? -11.879 1.556 -15.984 1.00 75.12 115 PHE A C 1
ATOM 885 O O . PHE A 1 115 ? -11.485 0.988 -16.998 1.00 75.12 115 PHE A O 1
ATOM 892 N N . ARG A 1 116 ? -12.860 1.066 -15.221 1.00 70.00 116 ARG A N 1
ATOM 893 C CA . ARG A 1 116 ? -13.545 -0.192 -15.479 1.00 70.00 116 ARG A CA 1
ATOM 894 C C . ARG A 1 116 ? -14.431 -0.170 -16.724 1.00 70.00 116 ARG A C 1
ATOM 896 O O . ARG A 1 116 ? -14.734 -1.233 -17.224 1.00 70.00 116 ARG A O 1
ATOM 903 N N . ASN A 1 117 ? -14.889 0.986 -17.217 1.00 53.16 117 ASN A N 1
ATOM 904 C CA . ASN A 1 117 ? -16.065 1.015 -18.105 1.00 53.16 117 ASN A CA 1
ATOM 905 C C . ASN A 1 117 ? -15.828 1.395 -19.575 1.00 53.16 117 ASN A C 1
ATOM 907 O O . ASN A 1 117 ? -16.767 1.249 -20.355 1.00 53.16 117 ASN A O 1
ATOM 911 N N . ASP A 1 118 ? -14.637 1.839 -19.982 1.00 51.88 118 ASP A N 1
ATOM 912 C CA . ASP A 1 118 ? -14.509 2.446 -21.317 1.00 51.88 118 ASP A CA 1
ATOM 913 C C . ASP A 1 118 ? -14.065 1.477 -22.429 1.00 51.88 118 ASP A C 1
ATOM 915 O O . ASP A 1 118 ? -14.394 1.732 -23.581 1.00 51.88 118 ASP A O 1
ATOM 919 N N . ASP A 1 119 ? -13.454 0.321 -22.119 1.00 49.88 119 ASP A N 1
ATOM 920 C CA . ASP A 1 119 ? -12.974 -0.639 -23.139 1.00 49.88 119 ASP A CA 1
ATOM 921 C C . ASP A 1 119 ? -13.044 -2.128 -22.691 1.00 49.88 119 ASP A C 1
ATOM 923 O O . ASP A 1 119 ? -12.226 -2.959 -23.105 1.00 49.88 119 ASP A O 1
ATOM 927 N N . GLU A 1 120 ? -14.026 -2.513 -21.852 1.00 50.84 120 GLU A N 1
ATOM 928 C CA . GLU A 1 120 ? -14.155 -3.885 -21.289 1.00 50.84 120 GLU A CA 1
ATOM 929 C C . GLU A 1 120 ? -14.203 -5.020 -22.339 1.00 50.84 120 GLU A C 1
ATOM 931 O O . GLU A 1 120 ? -14.012 -6.192 -21.997 1.00 50.84 120 GLU A O 1
ATOM 936 N N . GLU A 1 121 ? -14.453 -4.715 -23.615 1.00 50.69 121 GLU A N 1
ATOM 937 C CA . GLU A 1 121 ? -14.551 -5.723 -24.675 1.00 50.69 121 GLU A CA 1
ATOM 938 C C . GLU A 1 121 ? -13.190 -6.096 -25.298 1.00 50.69 121 GLU A C 1
ATOM 940 O O . GLU A 1 121 ? -13.042 -7.209 -25.804 1.00 50.69 121 GLU A O 1
ATOM 945 N N . GLN A 1 122 ? -12.156 -5.247 -25.202 1.00 49.19 122 GLN A N 1
ATOM 946 C CA . GLN A 1 122 ? -10.827 -5.561 -25.759 1.00 49.19 122 GLN A CA 1
ATOM 947 C C . GLN A 1 122 ? -9.854 -6.194 -24.755 1.00 49.19 122 GLN A C 1
ATOM 949 O O . GLN A 1 122 ? -8.994 -6.972 -25.169 1.00 49.19 122 GLN A O 1
ATOM 954 N N . GLN A 1 123 ? -10.013 -5.957 -23.449 1.00 50.00 123 GLN A N 1
ATOM 955 C CA . GLN A 1 123 ? -9.141 -6.560 -22.428 1.00 50.00 123 GLN A CA 1
ATOM 956 C C . GLN A 1 123 ? -9.571 -7.968 -21.989 1.00 50.00 123 GLN A C 1
ATOM 958 O O . GLN A 1 123 ? -8.716 -8.777 -21.638 1.00 50.00 123 GLN A O 1
ATOM 963 N N . ARG A 1 124 ? -10.858 -8.335 -22.089 1.00 49.84 124 ARG A N 1
ATOM 964 C CA . ARG A 1 124 ? -11.324 -9.695 -21.738 1.00 49.84 124 ARG A CA 1
ATOM 965 C C . ARG A 1 124 ? -10.922 -10.788 -22.741 1.00 49.84 124 ARG A C 1
ATOM 967 O O . ARG A 1 124 ? -11.028 -11.966 -22.415 1.00 49.84 124 ARG A O 1
ATOM 974 N N . SER A 1 125 ? -10.472 -10.427 -23.947 1.00 46.53 125 SER A N 1
ATOM 975 C CA . SER A 1 125 ? -10.131 -11.389 -25.013 1.00 46.53 125 SER A CA 1
ATOM 976 C C . SE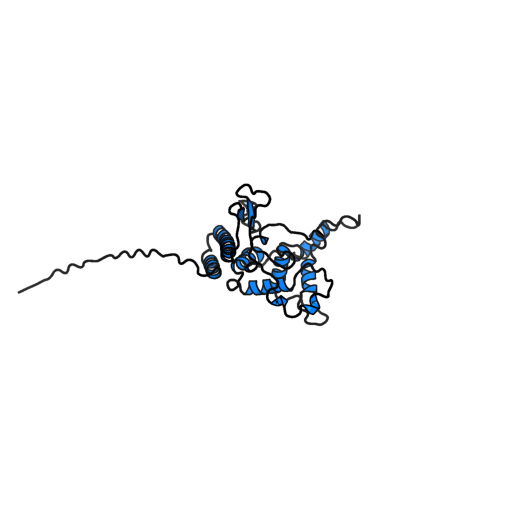R A 1 125 ? -8.641 -11.753 -25.088 1.00 46.53 125 SER A C 1
ATOM 978 O O . SER A 1 125 ? -8.270 -12.621 -25.881 1.00 46.53 125 SER A O 1
ATOM 980 N N . GLY A 1 126 ? -7.773 -11.105 -24.312 1.00 43.47 126 GLY A N 1
ATOM 981 C CA . GLY A 1 126 ? -6.345 -11.400 -24.304 1.00 43.47 126 GLY A CA 1
ATOM 982 C C . GLY A 1 126 ? -5.990 -12.264 -23.108 1.00 43.47 126 GLY A C 1
ATOM 983 O O . GLY A 1 126 ? -6.039 -11.795 -21.982 1.00 43.47 126 GLY A O 1
ATOM 984 N N . THR A 1 127 ? -5.566 -13.499 -23.346 1.00 49.31 127 THR A N 1
ATOM 985 C CA . THR A 1 127 ? -4.948 -14.436 -22.390 1.00 49.31 127 THR A CA 1
ATOM 986 C C . THR A 1 127 ? -3.621 -13.933 -21.792 1.00 49.31 127 THR A C 1
ATOM 988 O O . THR A 1 127 ? -2.731 -14.731 -21.506 1.00 49.31 127 THR A O 1
ATOM 991 N N . SER A 1 128 ? -3.438 -12.619 -21.649 1.00 52.69 128 SER A N 1
ATOM 992 C CA . SER A 1 128 ? -2.270 -12.045 -20.998 1.00 52.69 128 SER A CA 1
ATOM 993 C C . SER A 1 128 ? -2.417 -12.288 -19.505 1.00 52.69 128 SER A C 1
ATOM 995 O O . SER A 1 128 ? -3.174 -11.608 -18.821 1.00 52.69 128 SER A O 1
ATOM 997 N N . SER A 1 129 ? -1.707 -13.294 -19.007 1.00 59.31 129 SER A N 1
ATOM 998 C CA . SER A 1 129 ? -1.576 -13.623 -17.589 1.00 59.31 129 SER A CA 1
ATOM 999 C C . SER A 1 129 ? -0.759 -12.578 -16.819 1.00 59.31 129 SER A C 1
ATOM 1001 O O . SER A 1 129 ? -0.007 -12.948 -15.917 1.00 59.31 129 SER A O 1
ATOM 1003 N N . SER A 1 130 ? -0.816 -11.305 -17.220 1.00 64.62 130 SER A N 1
ATOM 1004 C CA . SER A 1 130 ? -0.122 -10.242 -16.509 1.00 64.62 130 SER A CA 1
ATOM 1005 C C . SER A 1 130 ? -0.731 -10.144 -15.119 1.00 64.62 130 SER A C 1
ATOM 1007 O O . SER A 1 130 ? -1.936 -9.953 -14.965 1.00 64.62 130 SER A O 1
ATOM 1009 N N . SER A 1 131 ? 0.112 -10.302 -14.107 1.00 69.12 131 SER A N 1
ATOM 1010 C CA . SER A 1 131 ? -0.257 -10.236 -12.693 1.00 69.12 131 SER A CA 1
ATOM 1011 C C . SER A 1 131 ? -0.597 -8.813 -12.230 1.00 69.12 131 SER A C 1
ATOM 1013 O O . SER A 1 131 ? -0.875 -8.603 -11.053 1.00 69.12 131 SER A O 1
ATOM 1015 N N . ILE A 1 132 ? -0.563 -7.819 -13.130 1.00 79.19 132 ILE A N 1
ATOM 1016 C CA . ILE A 1 132 ? -0.679 -6.400 -12.795 1.00 79.19 132 ILE A CA 1
ATOM 1017 C C . ILE A 1 132 ? -1.922 -5.791 -13.448 1.00 79.19 132 ILE A C 1
ATOM 1019 O O . ILE A 1 132 ? -2.034 -5.717 -14.671 1.00 79.19 132 ILE A O 1
ATOM 1023 N N . SER A 1 133 ? -2.839 -5.273 -12.625 1.00 88.88 133 SER A N 1
ATOM 1024 C CA . SER A 1 133 ? -3.990 -4.502 -13.104 1.00 88.88 133 SER A CA 1
ATOM 1025 C C . SER A 1 133 ? -3.588 -3.068 -13.462 1.00 88.88 133 SER A C 1
ATOM 1027 O O . SER A 1 133 ? -3.466 -2.208 -12.585 1.00 88.88 133 SER A O 1
ATOM 1029 N N . CYS A 1 134 ? -3.432 -2.781 -14.759 1.00 87.62 134 CYS A N 1
ATOM 1030 C CA . CYS A 1 134 ? -3.140 -1.428 -15.252 1.00 87.62 134 CYS A CA 1
ATOM 1031 C C . CYS A 1 134 ? -4.163 -0.395 -14.755 1.00 87.62 134 CYS A C 1
ATOM 1033 O O . CYS A 1 134 ? -3.798 0.693 -14.313 1.00 87.62 134 CYS A O 1
ATOM 1035 N N . ALA A 1 135 ? -5.449 -0.757 -14.780 1.00 89.62 135 ALA A N 1
ATOM 1036 C CA . ALA A 1 135 ? -6.538 0.117 -14.360 1.00 89.62 135 ALA A CA 1
ATOM 1037 C C . ALA A 1 135 ? -6.438 0.484 -12.871 1.00 89.62 135 ALA A C 1
ATOM 1039 O O . ALA A 1 135 ? -6.635 1.644 -12.501 1.00 89.62 135 ALA A O 1
ATOM 1040 N N . THR A 1 136 ? -6.059 -0.471 -12.018 1.00 92.75 136 THR A N 1
ATOM 1041 C CA . THR A 1 136 ? -5.871 -0.215 -10.585 1.00 92.75 136 THR A CA 1
ATOM 1042 C C . THR A 1 136 ? -4.646 0.650 -10.324 1.00 92.75 136 THR A C 1
ATOM 1044 O O . THR A 1 136 ? -4.725 1.567 -9.508 1.00 92.75 136 THR A O 1
ATOM 1047 N N . VAL A 1 137 ? -3.544 0.448 -11.056 1.00 92.19 137 VAL A N 1
ATOM 1048 C CA . VAL A 1 137 ? -2.360 1.322 -10.964 1.00 92.19 137 VAL A CA 1
ATOM 1049 C C . VAL A 1 137 ? -2.700 2.757 -11.378 1.00 92.19 137 VAL A C 1
ATOM 1051 O O . VAL A 1 137 ? -2.338 3.705 -10.678 1.00 92.19 137 VAL A O 1
ATOM 1054 N N . TRP A 1 138 ? -3.454 2.954 -12.462 1.00 91.69 138 TRP A N 1
ATOM 1055 C CA . TRP A 1 138 ? -3.887 4.291 -12.878 1.00 91.69 138 TRP A CA 1
ATOM 1056 C C . TRP A 1 138 ? -4.853 4.936 -11.888 1.00 91.69 138 TRP A C 1
ATOM 1058 O O . TRP A 1 138 ? -4.738 6.137 -11.621 1.00 91.69 138 TRP A O 1
ATOM 1068 N N . ASN A 1 139 ? -5.779 4.164 -11.308 1.00 94.56 139 ASN A N 1
ATOM 1069 C CA . ASN A 1 139 ? -6.636 4.679 -10.248 1.00 94.56 139 ASN A CA 1
ATOM 1070 C C . ASN A 1 139 ? -5.804 5.068 -9.024 1.00 94.56 139 ASN A C 1
ATOM 1072 O O . ASN A 1 139 ? -5.957 6.183 -8.536 1.00 94.56 139 ASN A O 1
ATOM 1076 N N . LEU A 1 140 ? -4.868 4.226 -8.580 1.00 95.19 140 LEU A N 1
ATOM 1077 C CA . LEU A 1 140 ? -3.943 4.555 -7.498 1.00 95.19 140 LEU A CA 1
ATOM 1078 C C . LEU A 1 140 ? -3.206 5.866 -7.791 1.00 95.19 140 LEU A C 1
ATOM 1080 O O . LEU A 1 140 ? -3.244 6.780 -6.973 1.00 95.19 140 LEU A O 1
ATOM 1084 N N . MET A 1 141 ? -2.619 6.012 -8.980 1.00 93.31 141 MET A N 1
ATOM 1085 C CA . MET A 1 141 ? -1.945 7.243 -9.403 1.00 93.31 141 MET A CA 1
ATOM 1086 C C . MET A 1 141 ? -2.878 8.466 -9.348 1.00 93.31 141 MET A C 1
ATOM 1088 O O . MET A 1 141 ? -2.477 9.527 -8.864 1.00 93.31 141 MET A O 1
ATOM 1092 N N . LYS A 1 142 ? -4.135 8.338 -9.797 1.00 94.75 142 LYS A N 1
ATOM 1093 C CA . LYS A 1 142 ? -5.159 9.391 -9.667 1.00 94.75 142 LYS A CA 1
ATOM 1094 C C . LYS A 1 142 ? -5.384 9.758 -8.197 1.00 94.75 142 LYS A C 1
ATOM 1096 O O . LYS A 1 142 ? -5.355 10.940 -7.866 1.00 94.75 142 LYS A O 1
ATOM 1101 N N . GLN A 1 143 ? -5.570 8.772 -7.319 1.00 96.00 143 GLN A N 1
ATOM 1102 C CA . GLN A 1 143 ? -5.814 9.005 -5.892 1.00 96.00 143 GLN A CA 1
ATOM 1103 C C . GLN A 1 143 ? -4.601 9.622 -5.181 1.00 96.00 143 GLN A C 1
ATOM 1105 O O . GLN A 1 143 ? -4.772 10.503 -4.343 1.00 96.00 143 GLN A O 1
ATOM 1110 N N . LEU A 1 144 ? -3.383 9.221 -5.549 1.00 94.12 144 LEU A N 1
ATOM 1111 C CA . LEU A 1 144 ? -2.138 9.790 -5.029 1.00 94.12 144 LEU A CA 1
ATOM 1112 C C . LEU A 1 144 ? -2.000 11.278 -5.371 1.00 94.12 144 LEU A C 1
ATOM 1114 O O . LEU A 1 144 ? -1.576 12.059 -4.523 1.00 94.12 144 LEU A O 1
ATOM 1118 N N . ARG A 1 145 ? -2.396 11.690 -6.584 1.00 93.75 145 ARG A N 1
ATOM 1119 C CA . ARG A 1 145 ? -2.403 13.110 -6.982 1.00 93.75 145 ARG A CA 1
ATOM 1120 C C . ARG A 1 145 ? -3.446 13.935 -6.231 1.00 93.75 145 ARG A C 1
ATOM 1122 O O . ARG A 1 145 ? -3.203 15.110 -5.987 1.00 93.75 145 ARG A O 1
ATOM 1129 N N . LEU A 1 146 ? -4.586 13.334 -5.884 1.00 95.38 146 LEU A N 1
ATOM 1130 C CA . LEU A 1 146 ? -5.614 13.991 -5.069 1.00 95.38 146 LEU A CA 1
ATOM 1131 C C . LEU A 1 146 ? -5.162 14.178 -3.613 1.00 95.38 146 LEU A C 1
ATOM 1133 O O . LEU A 1 146 ? -5.601 15.119 -2.958 1.00 95.38 146 LEU A O 1
ATOM 1137 N N . GLY A 1 147 ? -4.293 13.304 -3.093 1.00 94.25 147 GLY A N 1
ATOM 1138 C CA . GLY A 1 147 ? -3.777 13.415 -1.728 1.00 94.25 147 GLY A CA 1
ATOM 1139 C C . GLY A 1 147 ? -4.908 13.413 -0.695 1.00 94.25 147 GLY A C 1
ATOM 1140 O O . GLY A 1 147 ? -5.685 12.460 -0.624 1.00 94.25 147 GLY A O 1
ATOM 1141 N N . SER A 1 148 ? -5.028 14.493 0.081 1.00 94.50 148 SER A N 1
ATOM 1142 C CA . SER A 1 148 ? -6.080 14.662 1.094 1.00 94.50 148 SER A CA 1
ATOM 1143 C C . SER A 1 148 ? -7.490 14.830 0.516 1.00 94.50 148 SER A C 1
ATOM 1145 O O . SER A 1 148 ? -8.460 14.585 1.228 1.00 94.50 148 SER A O 1
ATOM 1147 N N . GLU A 1 149 ? -7.631 15.185 -0.765 1.00 96.06 149 GLU A N 1
ATOM 1148 C CA . GLU A 1 149 ? -8.933 15.261 -1.449 1.00 96.06 149 GLU A CA 1
ATOM 1149 C C . GLU A 1 149 ? -9.435 13.885 -1.917 1.00 96.06 149 GLU A C 1
ATOM 1151 O O . GLU A 1 149 ? -10.572 13.740 -2.372 1.00 96.06 149 GLU A O 1
ATOM 1156 N N . SER A 1 150 ? -8.594 12.852 -1.825 1.00 95.81 150 SER A N 1
ATOM 1157 C CA . SER A 1 150 ? -8.972 11.487 -2.170 1.00 95.81 150 SER A CA 1
ATOM 1158 C C . SER A 1 150 ? -10.052 10.962 -1.225 1.00 95.81 150 SER A C 1
ATOM 1160 O O . SER A 1 150 ? -9.957 11.093 -0.005 1.00 95.81 150 SER A O 1
ATOM 1162 N N . LYS A 1 151 ? -11.034 10.222 -1.754 1.00 96.31 151 LYS A N 1
ATOM 1163 C CA . LYS A 1 151 ? -11.963 9.451 -0.901 1.00 96.31 151 LYS A CA 1
ATOM 1164 C C . LYS A 1 151 ? -11.252 8.356 -0.086 1.00 96.31 151 LYS A C 1
ATOM 1166 O O . LYS A 1 151 ? -11.812 7.842 0.877 1.00 96.31 151 LYS A O 1
ATOM 1171 N N . TYR A 1 152 ? -10.023 8.022 -0.481 1.00 97.25 152 TYR A N 1
ATOM 1172 C CA . TYR A 1 152 ? -9.113 7.109 0.201 1.00 97.25 152 TYR A CA 1
ATOM 1173 C C . TYR A 1 152 ? -8.040 7.864 1.006 1.00 97.25 152 TYR A C 1
ATOM 1175 O O . TYR A 1 152 ? -6.997 7.286 1.298 1.00 97.25 152 TYR A O 1
ATOM 1183 N N . ALA A 1 153 ? -8.245 9.146 1.340 1.00 96.19 153 ALA A N 1
ATOM 1184 C CA . ALA A 1 153 ? -7.220 10.022 1.918 1.00 96.19 153 ALA A CA 1
ATOM 1185 C C . ALA A 1 153 ? -6.398 9.399 3.066 1.00 96.19 153 ALA A C 1
ATOM 1187 O O . ALA A 1 153 ? -5.174 9.483 2.991 1.00 96.19 153 ALA A O 1
ATOM 1188 N N . PRO A 1 154 ? -6.980 8.711 4.074 1.00 95.75 154 PRO A N 1
ATOM 1189 C CA . PRO A 1 154 ? -6.181 8.077 5.130 1.00 95.75 154 PRO A CA 1
ATOM 1190 C C . PRO A 1 154 ? -5.230 6.990 4.611 1.00 95.75 154 PRO A C 1
ATOM 1192 O O . PRO A 1 154 ? 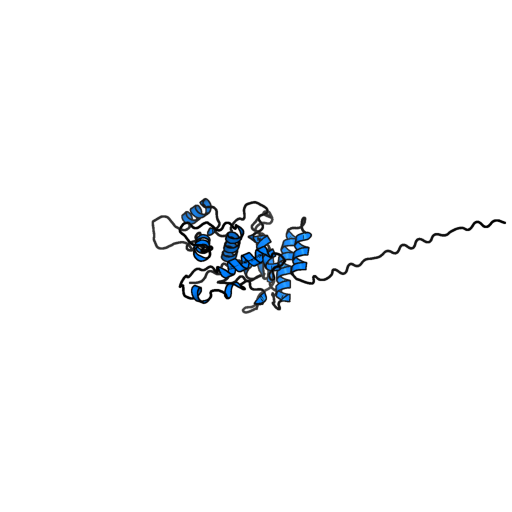-4.090 6.883 5.060 1.00 95.75 154 PRO A O 1
ATOM 1195 N N . TYR A 1 155 ? -5.678 6.201 3.635 1.00 95.94 155 TYR A N 1
ATOM 1196 C CA . TYR A 1 155 ? -4.862 5.168 3.003 1.00 95.94 155 TYR A CA 1
ATOM 1197 C C . TYR A 1 155 ? -3.804 5.772 2.067 1.00 95.94 155 TYR A C 1
ATOM 1199 O O . TYR A 1 155 ? -2.650 5.350 2.081 1.00 95.94 155 TYR A O 1
ATOM 1207 N N . ILE A 1 156 ? -4.151 6.823 1.321 1.00 95.62 156 ILE A N 1
ATOM 1208 C CA . ILE A 1 156 ? -3.209 7.573 0.479 1.00 95.62 156 ILE A CA 1
ATOM 1209 C C . ILE A 1 156 ? -2.119 8.243 1.313 1.00 95.62 156 ILE A C 1
ATOM 1211 O O . ILE A 1 156 ? -0.949 8.128 0.961 1.00 95.62 156 ILE A O 1
ATOM 1215 N N . ALA A 1 157 ? -2.468 8.858 2.443 1.00 92.75 157 ALA A N 1
ATOM 1216 C CA . ALA A 1 157 ? -1.499 9.439 3.368 1.00 92.75 157 ALA A CA 1
ATOM 1217 C C . ALA A 1 157 ? -0.525 8.380 3.901 1.00 92.75 157 ALA A C 1
ATOM 1219 O O . ALA A 1 157 ? 0.674 8.626 3.992 1.00 92.75 157 ALA A O 1
ATOM 1220 N N . TYR A 1 158 ? -1.013 7.173 4.192 1.00 91.88 158 TYR A N 1
ATOM 1221 C CA . TYR A 1 158 ? -0.158 6.044 4.544 1.00 91.88 158 TYR A CA 1
ATOM 1222 C C . TYR A 1 158 ? 0.784 5.641 3.407 1.00 91.88 158 TYR A C 1
ATOM 1224 O O . TYR A 1 158 ? 1.996 5.570 3.613 1.00 91.88 158 TYR A O 1
ATOM 1232 N N . LEU A 1 159 ? 0.265 5.420 2.199 1.00 92.25 159 LEU A N 1
ATOM 1233 C CA . LEU A 1 159 ? 1.109 5.056 1.061 1.00 92.25 159 LEU A CA 1
ATOM 1234 C C . LEU A 1 159 ? 2.169 6.127 0.792 1.00 92.25 159 LEU A C 1
ATOM 1236 O O . LEU A 1 159 ? 3.343 5.803 0.619 1.00 92.25 159 LEU A O 1
ATOM 1240 N N . GLN A 1 160 ? 1.775 7.398 0.844 1.00 89.69 160 GLN A N 1
ATOM 1241 C CA . GLN A 1 160 ? 2.682 8.515 0.652 1.00 89.69 160 GLN A CA 1
ATOM 1242 C C . GLN A 1 160 ? 3.765 8.545 1.723 1.00 89.69 160 GLN A C 1
ATOM 1244 O O . GLN A 1 160 ? 4.938 8.487 1.378 1.00 89.69 160 GLN A O 1
ATOM 1249 N N . THR A 1 161 ? 3.404 8.542 3.005 1.00 85.38 161 THR A N 1
ATOM 1250 C CA . THR A 1 161 ? 4.369 8.633 4.109 1.00 85.38 161 THR A CA 1
ATOM 1251 C C . THR A 1 161 ? 5.387 7.494 4.112 1.00 85.38 161 THR A C 1
ATOM 1253 O O . THR A 1 161 ? 6.562 7.744 4.371 1.00 85.38 161 THR A O 1
ATOM 1256 N N . TYR A 1 162 ? 4.969 6.260 3.817 1.00 82.88 162 TYR A N 1
ATOM 1257 C CA . TYR A 1 162 ? 5.817 5.077 4.020 1.00 82.88 162 TYR A CA 1
ATOM 1258 C C . TYR A 1 162 ? 6.455 4.522 2.754 1.00 82.88 162 TYR A C 1
ATOM 1260 O O . TYR A 1 162 ? 7.507 3.891 2.833 1.00 82.88 162 TYR A O 1
ATOM 1268 N N . TYR A 1 163 ? 5.844 4.752 1.596 1.00 82.81 163 TYR A N 1
ATOM 1269 C CA . TYR A 1 163 ? 6.310 4.179 0.335 1.00 82.81 163 TYR A CA 1
ATOM 1270 C C . TYR A 1 163 ? 6.687 5.231 -0.696 1.00 82.81 163 TYR A C 1
ATOM 1272 O O . TYR A 1 163 ? 7.342 4.891 -1.685 1.00 82.81 163 TYR A O 1
ATOM 1280 N N . MET A 1 164 ? 6.297 6.493 -0.482 1.00 79.44 164 MET A N 1
ATOM 1281 C CA . MET A 1 164 ? 6.511 7.522 -1.493 1.00 79.44 164 MET A CA 1
ATOM 1282 C C . MET A 1 164 ? 7.236 8.776 -1.048 1.00 79.44 164 MET A C 1
ATOM 1284 O O . MET A 1 164 ? 7.712 9.517 -1.906 1.00 79.44 164 MET A O 1
ATOM 1288 N N . ASN A 1 165 ? 7.363 9.008 0.254 1.00 68.12 165 ASN A N 1
ATOM 1289 C CA . ASN A 1 165 ? 7.987 10.211 0.760 1.00 68.12 165 ASN A CA 1
ATOM 1290 C C . ASN A 1 165 ? 9.505 10.094 0.609 1.00 68.12 165 ASN A C 1
ATOM 1292 O O . ASN A 1 165 ? 10.194 9.467 1.411 1.00 68.12 165 ASN A O 1
ATOM 1296 N N . SER A 1 166 ? 10.011 10.693 -0.463 1.00 51.88 166 SER A N 1
ATOM 1297 C CA . SER A 1 166 ? 11.428 10.881 -0.735 1.00 51.88 166 SER A CA 1
ATOM 1298 C C . SER A 1 166 ? 11.716 12.382 -0.715 1.00 51.88 166 SER A C 1
ATOM 1300 O O . SER A 1 166 ? 11.973 13.010 -1.741 1.00 51.88 166 SER A O 1
ATOM 1302 N N . SER A 1 167 ? 11.629 12.992 0.468 1.00 55.00 167 SER A N 1
ATOM 1303 C CA . SER A 1 167 ? 12.272 14.295 0.678 1.00 55.00 167 SER A CA 1
ATOM 1304 C C . SER A 1 167 ? 13.788 14.198 0.453 1.00 55.00 167 SER A C 1
ATOM 1306 O O . SER A 1 167 ? 14.413 15.190 0.096 1.00 55.00 167 SER A O 1
ATOM 1308 N N . ASP A 1 168 ? 14.350 12.991 0.592 1.00 52.59 168 ASP A N 1
ATOM 1309 C CA . ASP A 1 168 ? 15.675 12.626 0.103 1.00 52.59 168 ASP A CA 1
ATOM 1310 C C . ASP A 1 168 ? 15.556 11.908 -1.242 1.00 52.59 168 ASP A C 1
ATOM 1312 O O . ASP A 1 168 ? 14.790 10.963 -1.375 1.00 52.59 168 ASP A O 1
ATOM 1316 N N . GLU A 1 169 ? 16.347 12.348 -2.215 1.00 51.97 169 GLU A N 1
ATOM 1317 C CA . GLU A 1 169 ? 16.386 12.049 -3.660 1.00 51.97 169 GLU A CA 1
ATOM 1318 C C . GLU A 1 169 ? 16.387 10.560 -4.092 1.00 51.97 169 GLU A C 1
ATOM 1320 O O . GLU A 1 169 ? 16.495 10.249 -5.277 1.00 51.97 169 GLU A O 1
ATOM 1325 N N . VAL A 1 170 ? 16.270 9.610 -3.163 1.00 53.47 170 VAL A N 1
ATOM 1326 C CA . VAL A 1 170 ? 16.302 8.173 -3.430 1.00 53.47 170 VAL A CA 1
ATOM 1327 C C . VAL A 1 170 ? 15.086 7.503 -2.792 1.00 53.47 170 VAL A C 1
ATOM 1329 O O . VAL A 1 170 ? 15.170 6.940 -1.699 1.00 53.47 170 VAL A O 1
ATOM 1332 N N . VAL A 1 171 ? 13.956 7.495 -3.509 1.00 60.50 171 VAL A N 1
ATOM 1333 C CA . VAL A 1 171 ? 12.938 6.451 -3.308 1.00 60.50 171 VAL A CA 1
ATOM 1334 C C . VAL A 1 171 ? 13.678 5.123 -3.435 1.00 60.50 171 VAL A C 1
ATOM 1336 O O . VAL A 1 171 ? 14.243 4.839 -4.490 1.00 60.50 171 VAL A O 1
ATOM 1339 N N . ARG A 1 172 ? 13.741 4.328 -2.362 1.00 66.12 172 ARG A N 1
ATOM 1340 C CA . ARG A 1 172 ? 14.332 2.989 -2.420 1.00 66.12 172 ARG A CA 1
ATOM 1341 C C . ARG A 1 172 ? 13.221 2.002 -2.748 1.00 66.12 172 ARG A C 1
ATOM 1343 O O . ARG A 1 172 ? 12.440 1.669 -1.858 1.00 66.12 172 ARG A O 1
ATOM 1350 N N . PRO A 1 173 ? 13.107 1.545 -4.002 1.00 67.19 173 PRO A N 1
ATOM 1351 C CA . PRO A 1 173 ? 12.164 0.495 -4.335 1.00 67.19 173 PRO A CA 1
ATOM 1352 C C . PRO A 1 173 ? 12.452 -0.724 -3.471 1.00 67.19 173 PRO A C 1
ATOM 1354 O O . PRO A 1 173 ? 13.579 -1.216 -3.419 1.00 67.19 173 PRO A O 1
ATOM 1357 N N . THR A 1 174 ? 11.430 -1.197 -2.767 1.00 78.69 174 THR A N 1
ATOM 1358 C CA . THR A 1 174 ? 11.584 -2.339 -1.862 1.00 78.69 174 THR A CA 1
ATOM 1359 C C . THR A 1 174 ? 11.592 -3.666 -2.624 1.00 78.69 174 THR A C 1
ATOM 1361 O O . THR A 1 174 ? 12.055 -4.668 -2.086 1.00 78.69 174 THR A O 1
ATOM 1364 N N . ILE A 1 175 ? 11.161 -3.667 -3.893 1.00 87.31 175 ILE A N 1
ATOM 1365 C CA . ILE A 1 175 ? 11.182 -4.843 -4.771 1.00 87.31 175 ILE A CA 1
ATOM 1366 C C . ILE A 1 175 ? 12.284 -4.758 -5.831 1.00 87.31 175 ILE A C 1
ATOM 1368 O O . ILE A 1 175 ? 12.592 -3.655 -6.302 1.00 87.31 175 ILE A O 1
ATOM 1372 N N . PRO A 1 176 ? 12.855 -5.905 -6.253 1.00 91.88 176 PRO A N 1
ATOM 1373 C CA . PRO A 1 176 ? 14.035 -5.901 -7.110 1.00 91.88 176 PRO A CA 1
ATOM 1374 C C . PRO A 1 176 ? 13.839 -5.258 -8.481 1.00 91.88 176 PRO A C 1
ATOM 1376 O O . PRO A 1 176 ? 14.777 -4.668 -9.015 1.00 91.88 176 PRO A O 1
ATOM 1379 N N . SER A 1 177 ? 12.623 -5.280 -9.029 1.00 89.69 177 SER A N 1
ATOM 1380 C CA . SER A 1 177 ? 12.306 -4.627 -10.306 1.00 89.69 177 SER A CA 1
ATOM 1381 C C . SER A 1 177 ? 12.547 -3.114 -10.317 1.00 89.69 177 SER A C 1
ATOM 1383 O O . SER A 1 177 ? 12.794 -2.552 -11.380 1.00 89.69 177 SER A O 1
ATOM 1385 N N . GLY A 1 178 ? 12.549 -2.450 -9.157 1.00 88.50 178 GLY A N 1
ATOM 1386 C CA . GLY A 1 178 ? 12.923 -1.039 -9.063 1.00 88.50 178 GLY A CA 1
ATOM 1387 C C . GLY A 1 178 ? 14.395 -0.793 -8.706 1.00 88.50 178 GLY A C 1
ATOM 1388 O O . GLY A 1 178 ? 14.848 0.347 -8.779 1.00 88.50 178 GLY A O 1
ATOM 1389 N N . TRP A 1 179 ? 15.153 -1.809 -8.279 1.00 90.06 179 TRP A N 1
ATOM 1390 C CA . TRP A 1 179 ? 16.537 -1.620 -7.825 1.00 90.06 179 TRP A CA 1
ATOM 1391 C C . TRP A 1 179 ? 17.441 -1.033 -8.915 1.00 90.06 179 TRP A C 1
ATOM 1393 O O . TRP A 1 179 ? 17.141 -1.068 -10.106 1.00 90.06 179 TRP A O 1
ATOM 1403 N N . SER A 1 180 ? 18.601 -0.516 -8.502 1.00 89.69 180 SER A N 1
ATOM 1404 C CA . SER A 1 180 ? 19.638 -0.124 -9.457 1.00 89.69 180 SER A CA 1
ATOM 1405 C C . SER A 1 180 ? 20.048 -1.316 -10.328 1.00 89.69 180 SER A C 1
ATOM 1407 O O . SER A 1 180 ? 20.014 -2.462 -9.876 1.00 89.69 180 SER A O 1
ATOM 1409 N N . THR A 1 181 ? 20.515 -1.053 -11.551 1.00 91.12 181 THR A N 1
ATOM 1410 C CA . THR A 1 181 ? 20.985 -2.104 -12.471 1.00 91.12 181 THR A CA 1
ATOM 1411 C C . THR A 1 181 ? 22.014 -3.028 -11.815 1.00 91.12 181 THR A C 1
ATOM 1413 O O . THR A 1 181 ? 21.897 -4.243 -11.907 1.00 91.12 181 THR A O 1
ATOM 1416 N N . ALA A 1 182 ? 22.968 -2.472 -11.058 1.00 93.50 182 ALA A N 1
ATOM 1417 C CA . ALA A 1 182 ? 23.955 -3.269 -10.329 1.00 93.50 182 ALA A CA 1
ATOM 1418 C C . ALA A 1 182 ? 23.324 -4.171 -9.247 1.00 93.50 182 ALA A C 1
ATOM 1420 O O . ALA A 1 182 ? 23.785 -5.291 -9.036 1.00 93.50 182 ALA A O 1
ATOM 1421 N N . GLY A 1 183 ? 22.270 -3.703 -8.567 1.00 91.62 183 GLY A N 1
ATOM 1422 C CA . GLY A 1 183 ? 21.524 -4.501 -7.591 1.00 91.62 183 GLY A CA 1
ATOM 1423 C C . GLY A 1 183 ? 20.728 -5.631 -8.246 1.00 91.62 183 GLY A C 1
ATOM 1424 O O . GLY A 1 183 ? 20.734 -6.753 -7.745 1.00 91.62 183 GLY A O 1
ATOM 1425 N N . GLN A 1 184 ? 20.101 -5.357 -9.392 1.00 92.44 184 GLN A N 1
ATOM 1426 C CA . GLN A 1 184 ? 19.398 -6.363 -10.192 1.00 92.44 184 GLN A CA 1
ATOM 1427 C C . GLN A 1 184 ? 20.356 -7.443 -10.710 1.00 92.44 184 GLN A C 1
ATOM 1429 O O . GLN A 1 184 ? 20.093 -8.630 -10.539 1.00 92.44 184 GLN A O 1
ATOM 1434 N N . GLU A 1 185 ? 21.501 -7.048 -11.271 1.00 91.44 185 GLU A N 1
ATOM 1435 C CA . GLU A 1 185 ? 22.538 -7.977 -11.736 1.00 91.44 185 GLU A CA 1
ATOM 1436 C C . GLU A 1 185 ? 23.097 -8.838 -10.601 1.00 91.44 185 GLU A C 1
ATOM 1438 O O . GLU A 1 185 ? 23.305 -10.039 -10.778 1.00 91.44 185 GLU A O 1
ATOM 1443 N N . LEU A 1 186 ? 23.341 -8.240 -9.429 1.00 91.62 186 LEU A N 1
ATOM 1444 C CA . LEU A 1 186 ? 23.785 -8.983 -8.255 1.00 91.62 186 LEU A CA 1
ATOM 1445 C C . LEU A 1 186 ? 22.744 -10.025 -7.840 1.00 91.62 186 LEU A C 1
ATOM 1447 O O . LEU A 1 186 ? 23.118 -11.169 -7.600 1.00 91.62 186 LEU A O 1
ATOM 1451 N N . LEU A 1 187 ? 21.461 -9.653 -7.784 1.00 90.25 187 LEU A N 1
ATOM 1452 C CA . LEU A 1 187 ? 20.392 -10.587 -7.437 1.00 90.25 187 LEU A CA 1
ATOM 1453 C C . LEU A 1 187 ? 20.322 -11.749 -8.426 1.00 90.25 187 LEU A C 1
ATOM 1455 O O . LEU A 1 187 ? 20.303 -12.897 -7.994 1.00 90.25 187 LEU A O 1
ATOM 1459 N N . LEU A 1 188 ? 20.347 -11.467 -9.732 1.00 87.50 188 LEU A N 1
ATOM 1460 C CA . LEU A 1 188 ? 20.316 -12.501 -10.768 1.00 87.50 188 LEU A CA 1
ATOM 1461 C C . LEU A 1 188 ? 21.461 -13.506 -10.619 1.00 87.50 188 LEU A C 1
ATOM 1463 O O . LEU A 1 188 ? 21.233 -14.701 -10.742 1.00 87.50 188 LEU A O 1
ATOM 1467 N N . ARG A 1 189 ? 22.670 -13.051 -10.272 1.00 85.69 189 ARG A N 1
ATOM 1468 C CA . ARG A 1 189 ? 23.812 -13.949 -10.015 1.00 85.69 189 ARG A CA 1
ATOM 1469 C C . ARG A 1 189 ? 23.630 -14.849 -8.793 1.00 85.69 189 ARG A C 1
ATOM 1471 O O . ARG A 1 189 ? 24.315 -15.862 -8.697 1.00 85.69 189 ARG A O 1
ATOM 1478 N N . LEU A 1 190 ? 22.795 -14.445 -7.835 1.00 85.00 190 LEU A N 1
ATOM 1479 C CA . LEU A 1 190 ? 22.521 -15.215 -6.622 1.00 85.00 190 LEU A CA 1
ATOM 1480 C C . LEU A 1 190 ? 21.394 -16.229 -6.829 1.00 85.00 190 LEU A C 1
ATOM 1482 O O . LEU A 1 190 ? 21.473 -17.324 -6.280 1.00 85.00 190 LEU A O 1
ATOM 1486 N N . VAL A 1 191 ? 20.353 -15.857 -7.580 1.00 83.50 191 VAL A N 1
ATOM 1487 C CA . VAL A 1 191 ? 19.138 -16.678 -7.750 1.00 83.50 191 VAL A CA 1
ATOM 1488 C C . VAL A 1 191 ? 19.168 -17.572 -8.987 1.00 83.50 191 VAL A C 1
ATOM 1490 O O . VAL A 1 191 ? 18.486 -18.590 -8.990 1.00 83.50 191 VAL A O 1
ATOM 1493 N N . VAL A 1 192 ? 19.974 -17.226 -9.997 1.00 75.25 192 VAL A N 1
ATOM 1494 C CA . VAL A 1 192 ? 20.218 -18.041 -11.194 1.00 75.25 192 VAL A CA 1
ATOM 1495 C C . VAL A 1 192 ? 21.635 -18.616 -11.085 1.00 75.25 192 VAL A C 1
ATOM 1497 O O . VAL A 1 192 ? 22.596 -17.973 -11.523 1.00 75.25 192 VAL A O 1
ATOM 1500 N N . PRO A 1 193 ? 21.829 -19.773 -10.423 1.00 65.06 193 PRO A N 1
ATOM 1501 C CA . PRO A 1 193 ? 23.147 -20.382 -10.324 1.00 65.06 193 PRO A CA 1
ATOM 1502 C C . PRO A 1 193 ? 23.690 -20.671 -11.728 1.00 65.06 193 PRO A C 1
ATOM 1504 O O . PRO A 1 193 ? 23.032 -21.292 -12.557 1.00 65.06 193 PRO A O 1
ATOM 1507 N N . ASN A 1 194 ? 24.903 -20.191 -12.005 1.00 61.34 194 ASN A N 1
ATOM 1508 C CA . ASN A 1 194 ? 25.535 -20.352 -13.311 1.00 61.34 194 ASN A CA 1
ATOM 1509 C C . ASN A 1 194 ? 25.669 -21.848 -13.688 1.00 61.34 194 ASN A C 1
ATOM 1511 O O . ASN A 1 194 ? 26.454 -22.580 -13.089 1.00 61.34 194 ASN A O 1
ATOM 1515 N N . GLU A 1 195 ? 24.939 -22.248 -14.729 1.00 58.72 195 GLU A N 1
ATOM 1516 C CA . GLU A 1 195 ? 25.292 -23.273 -15.727 1.00 58.72 195 GLU A CA 1
ATOM 1517 C C . GLU A 1 195 ? 25.415 -24.765 -15.340 1.00 58.72 195 GLU A C 1
ATOM 1519 O O . GLU A 1 195 ? 25.917 -25.514 -16.177 1.00 58.72 195 GLU A O 1
ATOM 1524 N N . LEU A 1 196 ? 24.975 -25.270 -14.176 1.00 53.28 196 LEU A N 1
ATOM 1525 C CA . LEU A 1 196 ? 25.223 -26.701 -13.869 1.00 53.28 196 LEU A CA 1
ATOM 1526 C C . LEU A 1 196 ? 24.049 -27.620 -13.521 1.00 53.28 196 LEU A C 1
ATOM 1528 O O . LEU A 1 196 ? 24.278 -28.822 -13.567 1.00 53.28 196 LEU A O 1
ATOM 1532 N N . ASP A 1 197 ? 22.825 -27.142 -13.306 1.00 58.44 197 ASP A N 1
ATOM 1533 C CA . ASP A 1 197 ? 21.640 -28.017 -13.285 1.00 58.44 197 ASP A CA 1
ATOM 1534 C C . ASP A 1 197 ? 20.383 -27.195 -13.620 1.00 58.44 197 ASP A C 1
ATOM 1536 O O . ASP A 1 197 ? 20.053 -26.242 -12.920 1.00 58.44 197 ASP A O 1
ATOM 1540 N N . GLU A 1 198 ? 19.684 -27.547 -14.704 1.00 58.19 198 GLU A N 1
ATOM 1541 C CA . GLU A 1 198 ? 18.479 -26.865 -15.230 1.00 58.19 198 GLU A CA 1
ATOM 1542 C C . GLU A 1 198 ? 17.239 -26.964 -14.310 1.00 58.19 198 GLU A C 1
ATOM 1544 O O . GLU A 1 198 ? 16.120 -26.720 -14.758 1.00 58.19 198 GLU A O 1
ATOM 1549 N N . THR A 1 199 ? 17.381 -27.376 -13.046 1.00 57.53 199 THR A N 1
ATOM 1550 C CA . THR A 1 199 ? 16.235 -27.843 -12.249 1.00 57.53 199 THR A CA 1
ATOM 1551 C C . THR A 1 199 ? 15.874 -27.023 -11.020 1.00 57.53 199 THR A C 1
ATOM 1553 O O . THR A 1 199 ? 14.785 -27.251 -10.507 1.00 57.53 199 THR A O 1
ATOM 1556 N N . ASP A 1 200 ? 16.683 -26.058 -10.572 1.00 65.00 200 ASP A N 1
ATOM 1557 C CA . ASP A 1 200 ? 16.416 -25.359 -9.303 1.00 65.00 200 ASP A CA 1
ATOM 1558 C C . ASP A 1 200 ? 16.614 -23.834 -9.394 1.00 65.00 200 ASP A C 1
ATOM 1560 O O . ASP A 1 200 ? 17.454 -23.257 -8.699 1.00 65.00 200 ASP A O 1
ATOM 1564 N N . ASP A 1 201 ? 15.818 -23.155 -10.227 1.00 67.81 201 ASP A N 1
ATOM 1565 C CA . ASP A 1 201 ? 15.657 -21.703 -10.089 1.00 67.81 201 ASP A CA 1
ATOM 1566 C C . ASP A 1 201 ? 15.082 -21.402 -8.697 1.00 67.81 201 ASP A C 1
ATOM 1568 O O . ASP A 1 201 ? 14.007 -21.885 -8.320 1.00 67.81 201 ASP A O 1
ATOM 1572 N N . LEU A 1 202 ? 15.800 -20.601 -7.907 1.00 75.75 202 LEU A N 1
ATOM 1573 C CA . LEU A 1 202 ? 15.304 -20.187 -6.600 1.00 75.75 202 LEU A CA 1
ATOM 1574 C C . LEU A 1 202 ? 14.156 -19.185 -6.785 1.00 75.75 202 LEU A C 1
ATOM 1576 O O . LEU A 1 202 ? 14.280 -18.243 -7.570 1.00 75.75 202 LEU A O 1
ATOM 1580 N N . PRO A 1 203 ? 13.046 -19.325 -6.039 1.00 75.25 203 PRO A N 1
ATOM 1581 C CA . PRO A 1 203 ? 11.971 -18.351 -6.098 1.00 75.25 203 PRO A CA 1
ATOM 1582 C C . PRO A 1 203 ? 12.437 -16.963 -5.610 1.00 75.25 203 PRO A C 1
ATOM 1584 O O . PRO A 1 203 ? 13.315 -16.866 -4.747 1.00 75.25 203 PRO A O 1
ATOM 1587 N N . PRO A 1 204 ? 11.784 -15.879 -6.070 1.00 75.81 204 PRO A N 1
ATOM 1588 C CA . PRO A 1 204 ? 10.701 -15.876 -7.052 1.00 75.81 204 PRO A CA 1
ATOM 1589 C C . PRO A 1 204 ? 11.226 -15.976 -8.490 1.00 75.81 204 PRO A C 1
ATOM 1591 O O . PRO A 1 204 ? 12.297 -15.455 -8.793 1.00 75.81 204 PRO A O 1
ATOM 1594 N N . SER A 1 205 ? 10.432 -16.570 -9.384 1.00 74.00 205 SER A N 1
ATOM 1595 C CA . SER A 1 205 ? 10.676 -16.469 -10.822 1.00 74.00 205 SER A CA 1
ATOM 1596 C C . SER A 1 205 ? 10.619 -14.999 -11.242 1.00 74.00 205 SER A C 1
ATOM 1598 O O . SER A 1 205 ? 9.731 -14.261 -10.809 1.00 74.00 205 SER A O 1
ATOM 1600 N N . GLU A 1 206 ? 11.578 -14.586 -12.068 1.00 82.12 206 GLU A N 1
ATOM 1601 C CA . GLU A 1 206 ? 11.596 -13.265 -12.706 1.00 82.12 206 GLU A CA 1
ATOM 1602 C C . GLU A 1 206 ? 11.549 -12.078 -11.705 1.00 82.12 206 GLU A C 1
ATOM 1604 O O . GLU A 1 206 ? 10.724 -11.172 -11.812 1.00 82.12 206 GLU A O 1
ATOM 1609 N N . PRO A 1 207 ? 12.460 -12.021 -10.709 1.00 84.06 207 PRO A N 1
ATOM 1610 C CA . PRO A 1 207 ? 12.381 -11.057 -9.603 1.00 84.06 207 PRO A CA 1
ATOM 1611 C C . PRO A 1 207 ? 12.479 -9.585 -10.032 1.00 84.06 207 PRO A C 1
ATOM 1613 O O . PRO A 1 207 ? 12.143 -8.690 -9.253 1.00 84.06 207 PRO A O 1
ATOM 1616 N N . ILE A 1 208 ? 12.998 -9.325 -11.235 1.00 89.69 208 ILE A N 1
ATOM 1617 C CA . ILE A 1 208 ? 13.348 -7.983 -11.712 1.00 89.69 208 ILE A CA 1
ATOM 1618 C C . ILE A 1 208 ? 12.488 -7.498 -12.886 1.00 89.69 208 ILE A C 1
ATOM 1620 O O . ILE A 1 208 ? 12.603 -6.334 -13.262 1.00 89.69 208 ILE A O 1
ATOM 1624 N N . THR A 1 209 ? 11.642 -8.343 -13.482 1.00 88.06 209 THR A N 1
ATOM 1625 C CA . THR A 1 209 ? 10.947 -8.015 -14.741 1.00 88.06 209 THR A CA 1
ATOM 1626 C C . THR A 1 209 ? 9.610 -7.321 -14.532 1.00 88.06 209 THR A C 1
ATOM 1628 O O . THR A 1 209 ? 9.164 -6.633 -15.441 1.00 88.06 209 THR A O 1
ATOM 1631 N N . TRP A 1 210 ? 9.002 -7.400 -13.343 1.00 88.00 210 TRP A N 1
ATOM 1632 C CA . TRP A 1 210 ? 7.632 -6.911 -13.117 1.00 88.00 210 TRP A CA 1
ATOM 1633 C C . TRP A 1 210 ? 7.388 -5.456 -13.535 1.00 88.00 210 TRP A C 1
ATOM 1635 O O . TRP A 1 210 ? 6.327 -5.139 -14.061 1.00 88.00 210 TRP A O 1
ATOM 1645 N N . LEU A 1 211 ? 8.357 -4.555 -13.329 1.00 87.88 211 LEU A N 1
ATOM 1646 C CA . LEU A 1 211 ? 8.202 -3.160 -13.758 1.00 87.88 211 LEU A CA 1
ATOM 1647 C C . LEU A 1 211 ? 8.304 -3.022 -15.287 1.00 87.88 211 LEU A C 1
ATOM 1649 O O . LEU A 1 211 ? 7.564 -2.249 -15.883 1.00 87.88 211 LEU A O 1
ATOM 1653 N N . ALA A 1 212 ? 9.171 -3.804 -15.934 1.00 87.81 212 ALA A N 1
ATOM 1654 C CA . ALA A 1 212 ? 9.261 -3.841 -17.392 1.00 87.81 212 ALA A CA 1
ATOM 1655 C C . ALA A 1 212 ? 8.008 -4.476 -18.024 1.00 87.81 212 ALA A C 1
ATOM 1657 O O . ALA A 1 212 ? 7.538 -4.003 -19.055 1.00 87.81 212 ALA A O 1
ATOM 1658 N N . GLU A 1 213 ? 7.438 -5.502 -17.390 1.00 86.19 213 GLU A N 1
ATOM 1659 C CA . GLU A 1 213 ? 6.162 -6.110 -17.782 1.00 86.19 213 GLU A CA 1
ATOM 1660 C C . GLU A 1 213 ? 4.996 -5.134 -17.625 1.00 86.19 213 GLU A C 1
ATOM 1662 O O . GLU A 1 213 ? 4.141 -5.056 -18.510 1.00 86.19 213 GLU A O 1
ATOM 1667 N N . TYR A 1 214 ? 4.975 -4.356 -16.537 1.00 86.50 214 TYR A N 1
ATOM 1668 C CA . TYR A 1 214 ? 4.041 -3.244 -16.379 1.00 86.50 214 TYR A CA 1
ATOM 1669 C C . TYR A 1 214 ? 4.210 -2.233 -17.516 1.00 86.50 214 TYR A C 1
ATOM 1671 O O . TYR A 1 214 ? 3.236 -1.913 -18.189 1.00 86.50 214 TYR A O 1
ATOM 1679 N N . ASP A 1 215 ? 5.429 -1.776 -17.803 1.00 86.50 215 ASP A N 1
ATOM 1680 C CA . ASP A 1 215 ? 5.686 -0.839 -18.903 1.00 86.50 215 ASP A CA 1
ATOM 1681 C C . ASP A 1 215 ? 5.258 -1.410 -20.264 1.00 86.50 215 ASP A C 1
ATOM 1683 O O . ASP A 1 215 ? 4.790 -0.684 -21.147 1.00 86.50 215 ASP A O 1
ATOM 1687 N N . GLU A 1 216 ? 5.409 -2.719 -20.458 1.00 83.56 216 GLU A N 1
ATOM 1688 C CA . GLU A 1 216 ? 5.013 -3.395 -21.685 1.00 83.56 216 GLU A CA 1
ATOM 1689 C C . GLU A 1 216 ? 3.496 -3.529 -21.830 1.00 83.56 216 GLU A C 1
ATOM 1691 O O . GLU A 1 216 ? 2.977 -3.323 -22.935 1.00 83.56 216 GLU A O 1
ATOM 1696 N N . THR A 1 217 ? 2.814 -3.852 -20.734 1.00 82.38 217 THR A N 1
ATOM 1697 C CA . THR A 1 217 ? 1.380 -4.168 -20.694 1.00 82.38 217 THR A CA 1
ATOM 1698 C C . THR A 1 217 ? 0.526 -2.912 -20.532 1.00 82.38 217 THR A C 1
ATOM 1700 O O . THR A 1 217 ? -0.483 -2.747 -21.214 1.00 82.38 217 THR A O 1
ATOM 1703 N N . CYS A 1 218 ? 0.948 -2.019 -19.641 1.00 81.56 218 CYS A N 1
ATOM 1704 C CA . CYS A 1 218 ? 0.214 -0.849 -19.172 1.00 81.56 218 CYS A CA 1
ATOM 1705 C C . CYS A 1 218 ? 0.783 0.473 -19.693 1.00 81.56 218 CYS A C 1
ATOM 1707 O O . CYS A 1 218 ? 0.082 1.483 -19.676 1.00 81.56 218 CYS A O 1
ATOM 1709 N N . GLY A 1 219 ? 2.031 0.502 -20.169 1.00 69.94 219 GLY A N 1
ATOM 1710 C CA . GLY A 1 219 ? 2.634 1.727 -20.685 1.00 69.94 219 GLY A CA 1
ATOM 1711 C C . GLY A 1 219 ? 1.794 2.328 -21.814 1.00 69.94 219 GLY A C 1
ATOM 1712 O O . GLY A 1 219 ? 1.372 1.618 -22.730 1.00 69.94 219 GLY A O 1
ATOM 1713 N N . SER A 1 220 ? 1.545 3.645 -21.753 1.00 59.41 220 SER A N 1
ATOM 1714 C CA . SER A 1 220 ? 0.656 4.344 -22.692 1.00 59.41 220 SER A CA 1
ATOM 1715 C C . SER A 1 220 ? 1.035 4.000 -24.139 1.00 59.41 220 SER A C 1
ATOM 1717 O O . SER A 1 220 ? 2.077 4.427 -24.655 1.00 59.41 220 SER A O 1
ATOM 1719 N N . SER A 1 221 ? 0.195 3.211 -24.804 1.00 50.09 221 SER A N 1
ATOM 1720 C CA . SER A 1 221 ? 0.349 2.860 -26.210 1.00 50.09 221 SER A CA 1
ATOM 1721 C C . SER A 1 221 ? -0.028 4.065 -27.069 1.00 50.09 221 SER A C 1
ATOM 1723 O O . SER A 1 221 ? -1.085 4.127 -27.686 1.00 50.09 221 SER A O 1
ATOM 1725 N N . THR A 1 222 ? 0.854 5.059 -27.130 1.00 42.53 222 THR A N 1
ATOM 1726 C CA . THR A 1 222 ? 0.866 6.012 -28.241 1.00 42.53 222 THR A CA 1
ATOM 1727 C C . THR A 1 222 ? 1.893 5.533 -29.263 1.00 42.53 222 THR A C 1
ATOM 1729 O O . THR A 1 222 ? 2.989 6.059 -29.373 1.00 42.53 222 THR A O 1
ATOM 1732 N N . SER A 1 223 ? 1.534 4.452 -29.963 1.00 39.72 223 SER A N 1
ATOM 1733 C CA . SER A 1 223 ? 1.920 4.118 -31.343 1.00 39.72 223 SER A CA 1
ATOM 1734 C C . SER A 1 223 ? 3.312 4.555 -31.861 1.00 39.72 223 SER A C 1
ATOM 1736 O O . SER A 1 223 ? 3.568 5.735 -32.090 1.00 39.72 223 SER A O 1
ATOM 1738 N N . SER A 1 224 ? 4.077 3.545 -32.305 1.00 40.22 224 SER A N 1
ATOM 1739 C CA . SER A 1 224 ? 5.177 3.569 -33.296 1.00 40.22 224 SER A CA 1
ATOM 1740 C C . SER A 1 224 ? 6.603 3.457 -32.742 1.00 40.22 224 SER A C 1
ATOM 1742 O O . SER A 1 224 ? 7.275 4.440 -32.448 1.00 40.22 224 SER A O 1
ATOM 1744 N N . THR A 1 225 ? 7.092 2.210 -32.734 1.00 43.78 225 THR A N 1
ATOM 1745 C CA . THR A 1 225 ? 8.481 1.773 -33.019 1.00 43.78 225 THR A CA 1
ATOM 1746 C C . THR A 1 225 ? 9.641 2.296 -32.169 1.00 43.78 225 THR A C 1
ATOM 1748 O O . THR A 1 225 ? 10.769 1.848 -32.355 1.00 43.78 225 THR A O 1
ATOM 1751 N N . THR A 1 226 ? 9.430 3.191 -31.211 1.00 47.38 226 THR A N 1
ATOM 1752 C CA . THR A 1 226 ? 10.467 3.596 -30.250 1.00 47.38 226 THR A CA 1
ATOM 1753 C C . THR A 1 226 ? 9.772 4.024 -28.959 1.00 47.38 226 THR A C 1
ATOM 1755 O O . THR A 1 226 ? 9.434 5.193 -28.782 1.00 47.38 226 THR A O 1
ATOM 1758 N N . ARG A 1 227 ? 9.467 3.052 -28.085 1.00 46.47 227 ARG A N 1
ATOM 1759 C CA . ARG A 1 227 ? 8.777 3.310 -26.811 1.00 46.47 227 ARG A CA 1
ATOM 1760 C C . ARG A 1 227 ? 9.598 4.288 -25.975 1.00 46.47 227 ARG A C 1
ATOM 1762 O O . ARG A 1 227 ? 10.784 4.081 -25.727 1.00 46.47 227 ARG A O 1
ATOM 1769 N N . LYS A 1 228 ? 8.944 5.362 -25.545 1.00 50.06 228 LYS A N 1
ATOM 1770 C CA . LYS A 1 228 ? 9.484 6.328 -24.595 1.00 50.06 228 LYS A CA 1
ATOM 1771 C C . LYS A 1 228 ? 9.023 5.860 -23.220 1.00 50.06 228 LYS A C 1
ATOM 1773 O O . LYS A 1 228 ? 7.818 5.822 -22.996 1.00 50.06 228 LYS A O 1
ATOM 1778 N N . LYS A 1 229 ? 9.968 5.482 -22.352 1.00 58.34 229 LYS A N 1
ATOM 1779 C CA . LYS A 1 229 ? 9.727 5.233 -20.922 1.00 58.34 229 LYS A CA 1
ATOM 1780 C C . LYS A 1 229 ? 8.767 6.300 -20.376 1.00 58.34 229 LYS A C 1
ATOM 1782 O O . LYS A 1 229 ? 8.935 7.471 -20.758 1.00 58.34 229 LYS A O 1
ATOM 1787 N N . SER A 1 230 ? 7.779 5.908 -19.560 1.00 59.84 230 SER A N 1
ATOM 1788 C CA . SER A 1 230 ? 6.900 6.888 -18.919 1.00 59.84 230 SER A CA 1
ATOM 1789 C C . SER A 1 230 ? 7.772 7.960 -18.279 1.00 59.84 230 SER A C 1
ATOM 1791 O O . SER A 1 230 ? 8.788 7.681 -17.642 1.00 59.84 230 SER A O 1
ATOM 1793 N N . LYS A 1 231 ? 7.456 9.217 -18.580 1.00 67.50 231 LYS A N 1
ATOM 1794 C CA . LYS A 1 231 ? 8.225 10.341 -18.049 1.00 67.50 231 LYS A CA 1
ATOM 1795 C C . LYS A 1 231 ? 7.794 10.709 -16.640 1.00 67.50 231 LYS A C 1
ATOM 1797 O O . LYS A 1 231 ? 8.429 11.593 -16.076 1.00 67.50 231 LYS A O 1
ATOM 1802 N N . ASP A 1 232 ? 6.719 10.114 -16.128 1.00 83.75 232 ASP A N 1
ATOM 1803 C CA . ASP A 1 232 ? 6.190 10.440 -14.815 1.00 83.75 232 ASP A CA 1
ATOM 1804 C C . ASP A 1 232 ? 6.737 9.457 -13.769 1.00 83.75 232 ASP A C 1
ATOM 1806 O O . ASP A 1 232 ? 6.300 8.308 -13.738 1.00 83.75 232 ASP A O 1
ATOM 1810 N N . PRO A 1 233 ? 7.669 9.880 -12.891 1.00 85.50 233 PRO A N 1
ATOM 1811 C CA . PRO A 1 233 ? 8.196 9.018 -11.833 1.00 85.50 233 PRO A CA 1
ATOM 1812 C C . PRO A 1 233 ? 7.108 8.502 -10.886 1.00 85.50 233 PRO A C 1
ATOM 1814 O O . PRO A 1 233 ? 7.288 7.461 -10.258 1.00 85.50 233 PRO A O 1
ATOM 1817 N N . LEU A 1 234 ? 5.977 9.214 -10.790 1.00 87.69 234 LEU A N 1
ATOM 1818 C CA . LEU A 1 234 ? 4.837 8.794 -9.986 1.00 87.69 234 LEU A CA 1
ATOM 1819 C C . LEU A 1 234 ? 4.204 7.502 -10.514 1.00 87.69 234 LEU A C 1
ATOM 1821 O O . LEU A 1 234 ? 3.670 6.731 -9.722 1.00 87.69 234 LEU A O 1
ATOM 1825 N N . GLU A 1 235 ? 4.251 7.263 -11.826 1.00 88.56 235 GLU A N 1
ATOM 1826 C CA . GLU A 1 235 ? 3.685 6.060 -12.434 1.00 88.56 235 GLU A CA 1
ATOM 1827 C C . GLU A 1 235 ? 4.500 4.819 -12.061 1.00 88.56 235 GLU A C 1
ATOM 1829 O O . GLU A 1 235 ? 3.937 3.880 -11.499 1.00 88.56 235 GLU A O 1
ATOM 1834 N N . ASP A 1 236 ? 5.823 4.855 -12.274 1.00 88.50 236 ASP A N 1
ATOM 1835 C CA . ASP A 1 236 ? 6.740 3.785 -11.855 1.00 88.50 236 ASP A CA 1
ATOM 1836 C C . ASP A 1 236 ? 6.562 3.505 -10.352 1.00 88.50 236 ASP A C 1
ATOM 1838 O O . ASP A 1 236 ? 6.472 2.358 -9.915 1.00 88.50 236 ASP A O 1
ATOM 1842 N N . GLN A 1 237 ? 6.451 4.561 -9.542 1.00 89.12 237 GLN A N 1
ATOM 1843 C CA . GLN A 1 237 ? 6.281 4.440 -8.099 1.00 89.12 237 GLN A CA 1
ATOM 1844 C C . GLN A 1 237 ? 4.930 3.826 -7.709 1.00 89.12 237 GLN A C 1
ATOM 1846 O O . GLN A 1 237 ? 4.889 2.946 -6.849 1.00 89.12 237 GLN A O 1
ATOM 1851 N N . ALA A 1 238 ? 3.834 4.235 -8.351 1.00 91.88 238 ALA A N 1
ATOM 1852 C CA . ALA A 1 238 ? 2.514 3.651 -8.133 1.00 91.88 238 ALA A CA 1
ATOM 1853 C C . ALA A 1 238 ? 2.483 2.168 -8.538 1.00 91.88 238 ALA A C 1
ATOM 1855 O O . ALA A 1 238 ? 1.961 1.346 -7.786 1.00 91.88 238 ALA A O 1
ATOM 1856 N N . ALA A 1 239 ? 3.097 1.808 -9.669 1.00 91.25 239 ALA A N 1
ATOM 1857 C CA . ALA A 1 239 ? 3.209 0.423 -10.121 1.00 91.25 239 ALA A CA 1
ATOM 1858 C C . ALA A 1 239 ? 4.001 -0.436 -9.125 1.00 91.25 239 ALA A C 1
ATOM 1860 O O . ALA A 1 239 ? 3.566 -1.526 -8.758 1.00 91.25 239 ALA A O 1
ATOM 1861 N N . LEU A 1 240 ? 5.131 0.068 -8.621 1.00 90.19 240 LEU A N 1
ATOM 1862 C CA . LEU A 1 240 ? 5.943 -0.623 -7.616 1.00 90.19 240 LEU A CA 1
ATOM 1863 C C . LEU A 1 240 ? 5.203 -0.797 -6.281 1.00 90.19 240 LEU A C 1
ATOM 1865 O O . LEU A 1 240 ? 5.329 -1.848 -5.653 1.00 90.19 240 LEU A O 1
ATOM 1869 N N . VAL A 1 241 ? 4.435 0.206 -5.844 1.00 91.31 241 VAL A N 1
ATOM 1870 C CA . VAL A 1 241 ? 3.590 0.116 -4.641 1.00 91.31 241 VAL A CA 1
ATOM 1871 C C . VAL A 1 241 ? 2.479 -0.911 -4.839 1.00 91.31 241 VAL A C 1
ATOM 1873 O O . VAL A 1 241 ? 2.266 -1.752 -3.967 1.00 91.31 241 VAL A O 1
ATOM 1876 N N . PHE A 1 242 ? 1.813 -0.900 -5.993 1.00 91.94 242 PHE A N 1
ATOM 1877 C CA . PHE A 1 242 ? 0.798 -1.894 -6.327 1.00 91.94 242 PHE A CA 1
ATOM 1878 C C . PHE A 1 242 ? 1.388 -3.309 -6.376 1.00 91.94 242 PHE A C 1
ATOM 1880 O O . PHE A 1 242 ? 0.841 -4.209 -5.763 1.00 91.94 242 PHE A O 1
ATOM 1887 N N . LEU A 1 243 ? 2.553 -3.512 -6.990 1.00 88.44 243 LEU A N 1
ATOM 1888 C CA . LEU A 1 243 ? 3.239 -4.811 -7.007 1.00 88.44 243 LEU A CA 1
ATOM 1889 C C . LEU A 1 243 ? 3.607 -5.335 -5.612 1.00 88.44 243 LEU A C 1
ATOM 1891 O O . LEU A 1 243 ? 3.696 -6.542 -5.396 1.00 88.44 243 LEU A O 1
ATOM 1895 N N . GLN A 1 244 ? 3.859 -4.433 -4.664 1.00 87.50 244 GLN A N 1
ATOM 1896 C CA . GLN A 1 244 ? 4.189 -4.790 -3.285 1.00 87.50 244 GLN A CA 1
ATOM 1897 C C . GLN A 1 244 ? 2.967 -5.143 -2.443 1.00 87.50 244 GLN A C 1
ATOM 1899 O O . GLN A 1 244 ? 3.099 -5.911 -1.489 1.00 87.50 244 GLN A O 1
ATOM 1904 N N . LYS A 1 245 ? 1.825 -4.509 -2.724 1.00 88.62 245 LYS A N 1
ATOM 1905 C CA . LYS A 1 245 ? 0.672 -4.452 -1.814 1.00 88.62 245 LYS A CA 1
ATOM 1906 C C . LYS A 1 245 ? -0.615 -5.004 -2.401 1.00 88.62 245 LYS A C 1
ATOM 1908 O O . LYS A 1 245 ? -1.448 -5.499 -1.657 1.00 88.62 245 LYS A O 1
ATOM 1913 N N . GLY A 1 246 ? -0.771 -4.894 -3.710 1.00 83.81 246 GLY A N 1
ATOM 1914 C CA . GLY A 1 246 ? -1.951 -5.318 -4.434 1.00 83.81 246 GLY A CA 1
ATOM 1915 C C . GLY A 1 246 ? -2.229 -6.800 -4.229 1.00 83.81 246 GLY A C 1
ATOM 1916 O O . GLY A 1 246 ? -1.328 -7.639 -4.248 1.00 83.81 246 GLY A O 1
ATOM 1917 N N . TRP A 1 247 ? -3.506 -7.098 -4.042 1.00 80.31 247 TRP A N 1
ATOM 1918 C CA . TRP A 1 247 ? -4.067 -8.431 -4.096 1.00 80.31 247 TRP A CA 1
ATOM 1919 C C . TRP A 1 247 ? -4.841 -8.555 -5.406 1.00 80.31 247 TRP A C 1
ATOM 1921 O O . TRP A 1 247 ? -5.890 -7.927 -5.564 1.00 80.31 247 TRP A O 1
ATOM 1931 N N . ASP A 1 248 ? -4.347 -9.370 -6.335 1.00 84.38 248 ASP A N 1
ATOM 1932 C CA . ASP A 1 248 ? -4.894 -9.536 -7.685 1.00 84.38 248 ASP A CA 1
ATOM 1933 C C . ASP A 1 248 ? -5.056 -8.188 -8.420 1.00 84.38 248 ASP A C 1
ATOM 1935 O O . ASP A 1 248 ? -4.131 -7.657 -9.029 1.00 84.38 248 ASP A O 1
ATOM 1939 N N . THR A 1 249 ? -6.252 -7.605 -8.339 1.00 89.12 249 THR A N 1
ATOM 1940 C CA . THR A 1 249 ? -6.668 -6.374 -9.021 1.00 89.12 249 THR A CA 1
ATOM 1941 C C . THR A 1 249 ? -7.027 -5.248 -8.051 1.00 89.12 249 THR A C 1
ATOM 1943 O O . THR A 1 249 ? -7.480 -4.191 -8.486 1.00 89.12 249 THR A O 1
ATOM 1946 N N . VAL A 1 250 ? -6.851 -5.423 -6.739 1.00 93.69 250 VAL A N 1
ATOM 1947 C CA . VAL A 1 250 ? -7.280 -4.449 -5.722 1.00 93.69 250 VAL A CA 1
ATOM 1948 C C . VAL A 1 250 ? -6.204 -4.200 -4.667 1.00 93.69 250 VAL A C 1
ATOM 1950 O O . VAL A 1 250 ? -5.301 -5.005 -4.487 1.00 93.69 250 VAL A O 1
ATOM 1953 N N . MET A 1 251 ? -6.312 -3.093 -3.938 1.00 94.75 251 MET A N 1
ATOM 1954 C CA . MET A 1 251 ? -5.511 -2.802 -2.748 1.00 94.75 251 MET A CA 1
ATOM 1955 C C . MET A 1 251 ? -6.433 -2.618 -1.546 1.00 94.75 251 MET A C 1
ATOM 1957 O O . MET A 1 251 ? -7.480 -1.964 -1.651 1.00 94.75 251 MET A O 1
ATOM 1961 N N . ILE A 1 252 ? -6.069 -3.213 -0.411 1.00 95.56 252 ILE A N 1
ATOM 1962 C CA . ILE A 1 252 ? -6.954 -3.324 0.747 1.00 95.56 252 ILE A CA 1
ATOM 1963 C C . ILE A 1 252 ? -6.279 -2.644 1.948 1.00 95.56 252 ILE A C 1
ATOM 1965 O O . ILE A 1 252 ? -5.346 -3.192 2.538 1.00 95.56 252 ILE A O 1
ATOM 1969 N N . PRO A 1 253 ? -6.763 -1.461 2.372 1.00 94.44 253 PRO A N 1
ATOM 1970 C CA . PRO A 1 253 ? -6.220 -0.771 3.538 1.00 94.44 253 PRO A CA 1
ATOM 1971 C C . PRO A 1 253 ? -6.214 -1.670 4.778 1.00 94.44 253 PRO A C 1
ATOM 1973 O O . PRO A 1 253 ? -7.094 -2.517 4.939 1.00 94.44 253 PRO A O 1
ATOM 1976 N N . ILE A 1 254 ? -5.240 -1.466 5.671 1.00 92.88 254 ILE A N 1
ATOM 1977 C CA . ILE A 1 254 ? -4.940 -2.314 6.844 1.00 92.88 254 ILE A CA 1
ATOM 1978 C C . ILE A 1 254 ? -4.472 -3.726 6.480 1.00 92.88 254 ILE A C 1
ATOM 1980 O O . ILE A 1 254 ? -3.442 -4.160 6.990 1.00 92.88 254 ILE A O 1
ATOM 1984 N N . TYR A 1 255 ? -5.160 -4.427 5.578 1.00 91.88 255 TYR A N 1
ATOM 1985 C CA . TYR A 1 255 ? -4.727 -5.736 5.097 1.00 91.88 255 TYR A CA 1
ATOM 1986 C C . TYR A 1 255 ? -3.334 -5.664 4.464 1.00 91.88 255 TYR A C 1
ATOM 1988 O O . TYR A 1 255 ? -2.475 -6.474 4.787 1.00 91.88 255 TYR A O 1
ATOM 1996 N N . ASP A 1 256 ? -3.057 -4.621 3.683 1.00 89.94 256 ASP A N 1
ATOM 1997 C CA . ASP A 1 256 ? -1.752 -4.368 3.060 1.00 89.94 256 ASP A CA 1
ATOM 1998 C C . ASP A 1 256 ? -0.608 -4.130 4.073 1.00 89.94 256 ASP A C 1
ATOM 2000 O O . ASP A 1 256 ? 0.572 -4.080 3.702 1.00 89.94 256 ASP A O 1
ATOM 2004 N N . MET A 1 257 ? -0.925 -3.958 5.362 1.00 89.25 257 MET A N 1
ATOM 2005 C CA . MET A 1 257 ? 0.058 -3.881 6.452 1.00 89.25 257 MET A CA 1
ATOM 2006 C C . MET A 1 257 ? 0.462 -5.262 6.967 1.00 89.25 257 MET A C 1
ATOM 2008 O O . MET A 1 257 ? 1.506 -5.398 7.608 1.00 89.25 257 MET A O 1
ATOM 2012 N N . LEU A 1 258 ? -0.321 -6.300 6.672 1.00 86.31 258 LEU A N 1
ATOM 2013 C CA . LEU A 1 258 ? 0.117 -7.675 6.836 1.00 86.31 258 LEU A CA 1
ATOM 2014 C C . LEU A 1 258 ? 1.239 -7.903 5.826 1.00 86.31 258 LEU A C 1
ATOM 2016 O O . LEU A 1 258 ? 1.020 -7.917 4.618 1.00 86.31 258 LEU A O 1
ATOM 2020 N N . ARG A 1 259 ? 2.474 -8.049 6.315 1.00 68.69 259 ARG A N 1
ATOM 2021 C CA . ARG A 1 259 ? 3.659 -8.319 5.485 1.00 68.69 259 ARG A CA 1
ATOM 2022 C C . ARG A 1 259 ? 3.668 -9.760 4.957 1.00 68.69 259 ARG A C 1
ATOM 2024 O O . ARG A 1 259 ? 4.654 -10.477 5.093 1.00 68.69 259 ARG A O 1
ATOM 2031 N N . HIS A 1 260 ? 2.573 -10.187 4.346 1.00 57.72 260 HIS A N 1
ATOM 2032 C CA . HIS A 1 260 ? 2.507 -11.409 3.571 1.00 57.72 260 HIS A CA 1
ATOM 2033 C C . HIS A 1 260 ? 2.494 -11.013 2.102 1.00 57.72 260 HIS A C 1
ATOM 2035 O O . HIS A 1 260 ? 1.542 -10.406 1.622 1.00 57.72 260 HIS A O 1
ATOM 2041 N N . ARG A 1 261 ? 3.550 -11.377 1.364 1.00 47.81 261 ARG A N 1
ATOM 2042 C CA . ARG A 1 261 ? 3.371 -11.565 -0.071 1.00 47.81 261 ARG A CA 1
ATOM 2043 C C . ARG A 1 261 ? 2.472 -12.785 -0.200 1.00 47.81 261 ARG A C 1
ATOM 2045 O O . ARG A 1 261 ? 2.926 -13.908 0.011 1.00 47.81 261 ARG A O 1
ATOM 2052 N N . ASN A 1 262 ? 1.208 -12.553 -0.508 1.00 46.88 262 ASN A N 1
ATOM 2053 C CA . ASN A 1 262 ? 0.318 -13.613 -0.941 1.00 46.88 262 ASN A CA 1
ATOM 2054 C C . ASN A 1 262 ? 0.714 -13.906 -2.381 1.00 46.88 262 ASN A C 1
ATOM 2056 O O . ASN A 1 262 ? 0.210 -13.296 -3.316 1.00 46.88 262 ASN A O 1
ATOM 2060 N N . GLY A 1 263 ? 1.749 -14.732 -2.553 1.00 41.34 263 GLY A N 1
ATOM 2061 C CA . GLY A 1 263 ? 2.031 -15.283 -3.867 1.00 41.34 263 GLY A CA 1
ATOM 2062 C C . GLY A 1 263 ? 0.762 -15.963 -4.365 1.00 41.34 263 GLY A C 1
ATOM 2063 O O . GLY A 1 263 ? 0.091 -16.646 -3.588 1.00 41.34 263 GLY A O 1
ATOM 2064 N N . GLU A 1 264 ? 0.426 -15.776 -5.641 1.00 45.16 264 GLU A N 1
ATOM 2065 C CA . GLU A 1 264 ? -0.451 -16.728 -6.307 1.00 45.16 264 GLU A CA 1
ATOM 2066 C C . GLU A 1 264 ? 0.184 -18.108 -6.098 1.00 4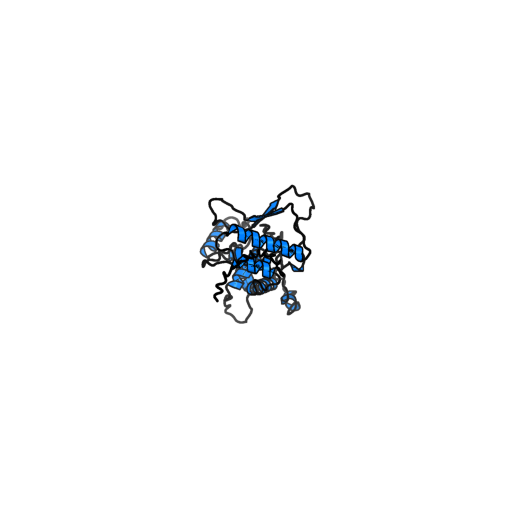5.16 264 GLU A C 1
ATOM 2068 O O . GLU A 1 264 ? 1.269 -18.386 -6.612 1.00 45.16 264 GLU A O 1
ATOM 2073 N N . ASN A 1 265 ? -0.460 -18.963 -5.303 1.00 39.34 265 ASN A N 1
ATOM 2074 C CA . ASN A 1 265 ? -0.189 -20.390 -5.364 1.00 39.34 265 ASN A CA 1
ATOM 2075 C C . ASN A 1 265 ? -0.731 -20.850 -6.725 1.00 39.34 265 ASN A C 1
ATOM 2077 O O . ASN A 1 265 ? -1.897 -21.235 -6.816 1.00 39.34 265 ASN A O 1
ATOM 2081 N N . LYS A 1 266 ? 0.069 -20.698 -7.785 1.00 40.56 266 LYS A N 1
ATOM 2082 C CA . LYS A 1 266 ? -0.178 -21.385 -9.055 1.00 40.56 266 LYS A CA 1
ATOM 2083 C C . LYS A 1 266 ? 0.017 -22.885 -8.874 1.00 40.56 266 LYS A C 1
ATOM 2085 O O . LYS A 1 266 ? 0.969 -23.272 -8.159 1.00 40.56 266 LYS A O 1
#

Organism: NCBI:txid210454

InterPro domains:
  IPR046341 SET domain superfamily [SSF82199] (55-263)

Foldseek 3Di:
DDDDDDDDDDDDDDPPPPPDPPPDDPDLLSQLVVLVPPDPDDPQVSVVSLLVSLQVLQVVLVKDADPQKDKHWDDPDPVPPVPATAIAIDGPDDADPPRDRMGGDPLLKQFLPPVCPDCVPVVVPDPPPQLAALSSLVSLLVQLVCASVHSNNSQSSVCCVRQNDPPPPDRDLPFQLPHDPVSVVVVCCVQVPPDDDPPGRDDDPPRRCSLVSCCVPNNPPPDDDDDDRPPDVSSSSSSSSCQQAPDRRIHTPPNSSHNDPPPPPD

Radius of gyration: 26.13 Å; chains: 1; bounding box: 45×104×81 Å

Sequence (266 aa):
SSVIGMLFLLFLLIASTTTGKQEQPTSAADAVTSIIADNDDDRDDASTTIIQAQVDWIRHLGGTISDRIEIRRIVEDEHDQQSTPGFGIFAKEDIAMDETLFVIPREAILDEGEFRNDDEEQQRSGTSSSSISCATVWNLMKQLRLGSESKYAPYIAYLQTYYMNSSDEVVRPTIPSGWSTAGQELLLRLVVPNELDETDDLPPSEPITWLAEYDETCGSSTSSTTRKKSKDPLEDQAALVFLQKGWDTVMIPIYDMLRHRNGENK

=== Feature glossary ===
A reading guide for the features in this record.

Start from the sequence.

  · Sequence gives the chain of amino acids in standard one-letter code (A=alanine, C=cysteine, …, Y=tyrosine), read N→C. It is the only feature that is directly encoded by the gene; all structural features are derived from the folded form of this sequence.

Fold it, and you get atomic coordinates and the backbone conformation that goes with them.

  · Structure coordinates are given as an mmCIF _atom_site loop: one row per atom with element, residue name, chain id, sequence number, and x/y/z position in Å. Only the four main-chain atoms per residue are included here; side chains are omitted to keep the record compact.

  · Backbone dihedral angles. Every residue except chain termini has a φ (preceding-C → N → Cα → C) and a ψ (N → Cα → C → next-N). They are reported in degrees following the IUPAC sign convention. Secondary structure is essentially a statement about which (φ, ψ) basin each residue occupies.

  · Eight-state secondary structure (DSSP): H is the canonical α-helix, G the tighter 3₁₀-helix, I the wider π-helix; E/B are β-structure, T and S are turns and bends, and '-' is everything else. DSSP derives these from the pattern of main-chain N–H···O=C hydrogen bonds, not from the sequence.

  · SS3 is a coarse helix/strand/coil call (letters a/b/c) made by the P-SEA algorithm from inter-Cα distances and dihedrals. It is less detailed than DSSP but needs only Cα positions.

Summarize the fold with a handful of shape descriptors and a per-residue structural alphabet.

  · Radius of gyration (Rg) is the root-mean-square distance of Cα atoms from their centroid — a single number for overall size and compactness. A globular domain of N residues has Rg ≈ 2.2·N^0.38 Å; an extended or disordered chain has a much larger Rg. The Cα contact count is the number of residue pairs whose Cα atoms are within 8 Å and are more than four positions apart in sequence — a standard proxy for tertiary packing density. The bounding box is the smallest axis-aligned box enclosing all Cα atoms.

  · 3Di is Foldseek's structural alphabet. Each residue is assigned one of twenty discrete states based on how its Cα sits relative to its spatial (not sequential) neighbors. Aligning 3Di strings finds structural homologs roughly as well as full 3D superposition, but orders of magnitude faster.

  · Solvent-accessible surface area (SASA) is the area in Å² traced out by the centre of a 1.4 Å probe sphere (a water molecule) rolled over the protein's van der Waals surface (Shrake–Rupley / Lee–Richards construction). Buried residues have near-zero SASA; fully exposed residues can exceed 200 Å². The total SASA scales roughly with the number of surface residues.

Ask how reliable the model is.

  · For AlphaFold models, the B-factor field carries pLDDT — the model's own estimate of local accuracy on a 0–100 scale. Regions with pLDDT<50 should be treated as essentially unmodeled; they often correspond to intrinsically disordered segments.

  · For experimental (PDB) structures, the B-factor (temperature factor) quantifies the positional spread of each atom in the crystal — a combination of thermal vibration and static disorder — in units of Å². High B-factors mark flexible loops or poorly resolved regions; low B-factors mark the rigid, well-ordered core.

  · Predicted Aligned Error (PAE) is an AlphaFold confidence matrix: entry (i, j) is the expected error in the position of residue j, in ångströms, when the prediction is superimposed on the true structure at residue i. Low PAE within a block of residues means that block is internally rigid and well-predicted; high PAE between two blocks means their relative placement is uncertain even if each block individually is confident.

Place it in context: what it resembles, what it is annotated as, and how it looks.

  · Structural nearest neighbors (via Foldseek easy-search vs the PDB). Reported per hit: target PDB id, E-value, and alignment TM-score. A TM-score above ~0.5 is the conventional threshold for 'same fold'.

  · Functional annotations link the protein to curated databases. InterPro entries identify conserved domains and families by matching the sequence against member-database signatures (Pfam, PROSITE, CDD, …). Gene Ontology (GO) terms describe molecular function, biological process, and cellular component in a controlled vocabulary. CATH places the structure in a hierarchical fold classification (Class/Architecture/Topology/Homologous-superfamily). The organism is the source species.

  · The contact map is a binary N×N matrix image: pixel (i, j) is dark where Cα_i and Cα_j are within 8 Å and |i−j|>4. Because the |i−j|>4 filter removes local helical contacts, off-diagonal stripes parallel to the main diagonal indicate parallel β-sheets; stripes perpendicular to it indicate antiparallel β-sheets. The Ramachandran plot scatters every residue's (φ, ψ) pair against the sterically allowed regions. The PAE heatmap renders the predicted-aligned-error matrix.

  · Six rendered views show the 3D structure from the faces of a cube — i.e. along ±x, ±y, ±z. Rendering representation is drawn randomly per protein from cartoon (secondary-structure ribbons), sticks (backbone bonds), or molecular surface; coloring is either N→C rainbow (blue at the N-terminus through red at the C-terminus) or one color per chain.